Protein AF-A0A951LBZ0-F1 (afdb_monomer)

Foldseek 3Di:
DDDPPPPPFDPLPQVQDAADPQWADPADDPPDPDRGQFRWAKEQEQQQQKIKIGSAHAQFKKWKAWPPVRWIDIDGQHPRRMDMDRHRDAAQIWIWMAGPVRDTRFIDGAWQWAFEAEAPDQWTQKTFTHAFWFFADQDNDADDDPDRRCHCVVPGDGQHNVRIRGGPTPPGGKTADSRGRYIYGYFAWHFPDWVVAAAAEDEFKDFTAIATFDDDPPRGTHDPDWFKKKWKAAPVPRHTPDIDRGQHDPRGHIDGTDDFHKIKMWIWTAGPNRHIYIYIHMYTYD

Solvent-accessible surface area (backbone atoms only — not comparable to full-atom values): 15557 Å² total; per-residue (Å²): 139,84,84,78,81,72,77,87,59,66,82,80,77,79,76,73,62,77,29,58,90,76,13,34,54,69,62,84,57,92,85,51,97,55,86,58,51,0,48,39,29,37,36,39,33,39,59,76,21,23,37,37,35,37,12,28,33,52,67,34,52,35,38,40,36,32,64,89,76,68,47,73,46,76,46,55,21,38,91,75,4,34,38,75,43,85,40,92,53,51,66,70,34,42,40,35,37,22,43,82,86,67,47,76,62,35,54,32,60,31,43,52,65,34,45,30,35,48,68,86,50,65,39,20,71,28,43,29,30,42,51,66,32,44,42,34,70,84,77,84,61,82,76,82,58,98,51,88,63,47,51,59,73,76,80,52,51,55,28,41,84,83,20,52,30,49,67,40,62,55,62,59,47,25,35,39,27,84,87,36,70,11,33,25,37,54,70,80,55,45,77,74,47,52,37,75,41,73,73,34,78,45,65,59,57,47,62,32,30,40,41,44,13,37,97,40,85,92,76,46,41,78,43,84,94,46,47,27,23,40,39,34,20,36,63,85,78,62,48,73,79,46,74,41,79,55,20,55,50,101,78,34,35,84,41,74,55,68,75,70,4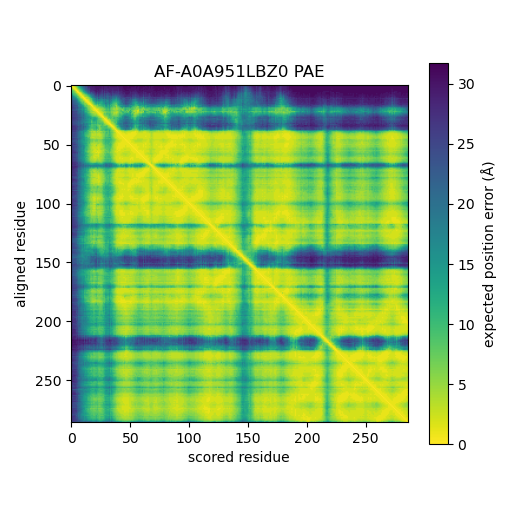3,52,32,34,38,40,38,39,36,44,47,88,66,63,29,35,33,35,43,75,35,35,34,33,36,99

Sequence (286 aa):
ADSSLSPSGALVTLTAELGEPGSVPNAGNSQLLFTPSGFPSCTAYLRTRAVGCSGLVPGGRYTLTRRRAHAVRHARADRRGTIYVQLPVAAGDLVTLTNRLRRALTTLHVAHLRVDIAGDQTRLKGGRCEPGDYYGPPLSAPPVSAAVGAGIAATGTICPSSGNARGLPATDIEQTDEFSGGQTSVAVPSIESTAPIQDETLYGPFIASAQPGLPGMGGSTIATGTPISLTISSAASGQTVFHAANVDTALGVSVPGLAPGSYRAKWVLKDVNGDTRTLHTRFTEA

Mean predicted aligned error: 9.44 Å

Nearest PDB structures (foldseek):
  2yn5-assembly1_B  TM=2.960E-01  e=4.534E-07  Salmonella enterica subsp. enterica serovar Typhimurium str. LT2
  1x5x-assembly1_A  TM=4.993E-01  e=1.267E-02  Homo sapiens
  8pn9-assembly1_G  TM=5.665E-01  e=2.048E-01  Homo sapiens
  8iyk-assembly1_J  TM=4.183E-01  e=1.564E-02  Escherichia phage Lambda
  4uwq-assembly1_K  TM=5.386E-01  e=1.844E-01  Thermus thermophilus HB27

pLDDT: mean 82.0, std 19.06, range [32.0, 98.56]

Secondary structure (DSSP, 8-state):
-----------------PPPTTPPPSS--TT-SSPPPP--EEEEETTTTEEEEES--TT-EEEEEETTTTEEEEEE--TTS-EEEE----TT-EEEEEETT--EEEEEE----EEEEETT-SB-SEEE--TTSEESSPPSS----SSTT--GGGTSEE--TT-B-TTSBSSS-EEEETTTTEEEE--PPEEEEEES-TTEEE-SSEEEEEEEE---GGG----TT--EEEEEEETTT--EEEEES---STT-EEEPPPPSEEEEEEEEEE-TT--EEEEEEEEEE-

Radius of gyration: 23.52 Å; Cα contacts (8 Å,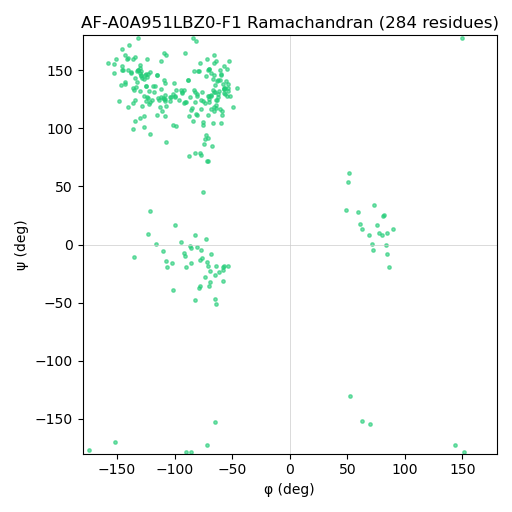 |Δi|>4): 721; chains: 1; bounding box: 74×42×63 Å

Structure (mmCIF, N/CA/C/O backbone):
data_AF-A0A951LBZ0-F1
#
_entry.id   AF-A0A951LBZ0-F1
#
loop_
_atom_site.group_PDB
_atom_site.id
_atom_site.type_symbol
_atom_site.label_atom_id
_atom_site.label_alt_id
_atom_site.label_comp_id
_atom_site.label_asym_id
_atom_site.label_entity_id
_atom_site.label_seq_id
_atom_site.pdbx_PDB_ins_code
_atom_site.Cartn_x
_atom_site.Cartn_y
_atom_site.Cartn_z
_atom_site.occupancy
_atom_site.B_iso_or_equiv
_atom_site.auth_seq_id
_atom_site.auth_comp_id
_atom_site.auth_asym_id
_atom_site.auth_atom_id
_atom_site.pdbx_PDB_model_num
ATOM 1 N N . ALA A 1 1 ? 44.338 26.245 12.378 1.00 37.84 1 ALA A N 1
ATOM 2 C CA . ALA A 1 1 ? 43.638 24.966 12.599 1.00 37.84 1 ALA A CA 1
ATOM 3 C C . ALA A 1 1 ? 42.452 24.978 11.656 1.00 37.84 1 ALA A C 1
ATOM 5 O O . ALA A 1 1 ? 41.394 25.463 12.028 1.00 37.84 1 ALA A O 1
ATOM 6 N N . ASP A 1 2 ? 42.702 24.597 10.404 1.00 34.28 2 ASP A N 1
ATOM 7 C CA . ASP A 1 2 ? 41.736 24.745 9.319 1.00 34.28 2 ASP A CA 1
ATOM 8 C C . ASP A 1 2 ? 40.964 23.450 9.104 1.00 34.28 2 ASP A C 1
ATOM 10 O O . ASP A 1 2 ? 41.519 22.369 8.912 1.00 34.28 2 ASP A O 1
ATOM 14 N N . SER A 1 3 ? 39.653 23.611 9.178 1.00 38.84 3 SER A N 1
ATOM 15 C CA . SER A 1 3 ? 38.603 22.639 8.943 1.00 38.84 3 SER A CA 1
ATOM 16 C C . SER A 1 3 ? 38.549 22.215 7.474 1.00 38.84 3 SER A C 1
ATOM 18 O O . SER A 1 3 ? 38.009 22.933 6.634 1.00 38.84 3 SER A O 1
ATOM 20 N N . SER A 1 4 ? 39.042 21.014 7.171 1.00 37.50 4 SER A N 1
ATOM 21 C CA . SER A 1 4 ? 38.784 20.313 5.911 1.00 37.50 4 SER A CA 1
ATOM 22 C C . SER A 1 4 ? 37.498 19.481 6.011 1.00 37.50 4 SER A C 1
ATOM 24 O O . SER A 1 4 ? 37.515 18.257 6.132 1.00 37.50 4 SER A O 1
ATOM 26 N N . LEU A 1 5 ? 36.342 20.145 5.934 1.00 35.09 5 LEU A N 1
ATOM 27 C CA . LEU A 1 5 ? 35.101 19.464 5.558 1.00 35.09 5 LEU A CA 1
ATOM 28 C C . LEU A 1 5 ? 35.201 19.123 4.069 1.00 35.09 5 LEU A C 1
ATOM 30 O O . LEU A 1 5 ? 34.876 19.933 3.207 1.00 35.09 5 LEU A O 1
ATOM 34 N N . SER A 1 6 ? 35.708 17.927 3.776 1.00 36.91 6 SER A N 1
ATOM 35 C CA . SER A 1 6 ? 35.632 17.337 2.441 1.00 36.91 6 SER A CA 1
ATOM 36 C C . SER A 1 6 ? 34.154 17.073 2.137 1.00 36.91 6 SER A C 1
ATOM 38 O O . SER A 1 6 ? 33.547 16.260 2.842 1.00 36.91 6 SER A O 1
ATOM 40 N N . PRO A 1 7 ? 33.527 17.736 1.149 1.00 37.91 7 PRO A N 1
ATOM 41 C CA . PRO A 1 7 ? 32.174 17.374 0.769 1.00 37.91 7 PRO A CA 1
ATOM 42 C C . PRO A 1 7 ? 32.215 15.945 0.226 1.00 37.91 7 PRO A C 1
ATOM 44 O O . PRO A 1 7 ? 32.915 15.653 -0.743 1.00 37.91 7 PRO A O 1
ATOM 47 N N . SER A 1 8 ? 31.475 15.042 0.869 1.00 35.94 8 SER A N 1
ATOM 48 C CA . SER A 1 8 ? 31.206 13.701 0.347 1.00 35.94 8 SER A CA 1
ATOM 49 C C . SER A 1 8 ? 30.239 13.830 -0.833 1.00 35.94 8 SER A C 1
ATOM 51 O O . SER A 1 8 ? 29.050 13.560 -0.713 1.00 35.94 8 SER A O 1
ATOM 53 N N . GLY A 1 9 ? 30.730 14.353 -1.955 1.00 32.84 9 GLY A N 1
ATOM 54 C CA . GLY A 1 9 ? 29.996 14.414 -3.210 1.00 32.84 9 GLY A CA 1
ATOM 55 C C . GLY A 1 9 ? 30.153 13.089 -3.939 1.00 32.84 9 GLY A C 1
ATOM 56 O O . GLY A 1 9 ? 31.224 12.803 -4.470 1.00 32.84 9 GLY A O 1
ATOM 57 N N . ALA A 1 10 ? 29.103 12.271 -3.966 1.00 34.19 10 ALA A N 1
ATOM 58 C CA . ALA A 1 10 ? 29.058 11.137 -4.875 1.00 34.19 10 ALA A CA 1
ATOM 59 C C . ALA A 1 10 ? 28.803 11.663 -6.295 1.00 34.19 10 ALA A C 1
ATOM 61 O O . ALA A 1 10 ? 27.803 12.331 -6.562 1.00 34.19 10 ALA A O 1
ATOM 62 N N . LEU A 1 11 ? 29.720 11.363 -7.214 1.00 32.00 11 LEU A N 1
ATOM 63 C CA . LEU A 1 11 ? 29.439 11.385 -8.646 1.00 32.00 11 LEU A CA 1
ATOM 64 C C . LEU A 1 11 ? 28.312 10.374 -8.891 1.00 32.00 11 LEU A C 1
ATOM 66 O O . LEU A 1 11 ? 28.547 9.166 -8.854 1.00 32.00 11 LEU A O 1
ATOM 70 N N . VAL A 1 12 ? 27.087 10.854 -9.113 1.00 34.56 12 VAL A N 1
ATOM 71 C CA . VAL A 1 12 ? 25.986 9.987 -9.540 1.00 34.56 12 VAL A CA 1
ATOM 72 C C . VAL A 1 12 ? 26.261 9.620 -10.990 1.00 34.56 12 VAL A C 1
ATOM 74 O O . VAL A 1 12 ? 25.954 10.366 -11.920 1.00 34.56 12 VAL A O 1
ATOM 77 N N . THR A 1 13 ? 26.900 8.472 -11.187 1.00 32.09 13 THR A N 1
ATOM 78 C CA . THR A 1 13 ? 26.969 7.861 -12.510 1.00 32.09 13 THR A CA 1
ATOM 79 C C . THR A 1 13 ? 25.586 7.289 -12.789 1.00 32.09 13 THR A C 1
ATOM 81 O O . THR A 1 13 ? 25.284 6.158 -12.417 1.00 32.09 13 THR A O 1
ATOM 84 N N . LEU A 1 14 ? 24.721 8.090 -13.414 1.00 36.69 14 LEU A N 1
ATOM 85 C CA . LEU A 1 14 ? 23.501 7.593 -14.046 1.00 36.69 14 LEU A CA 1
ATOM 86 C C . LEU A 1 14 ? 23.935 6.739 -15.237 1.00 36.69 14 LEU A C 1
ATOM 88 O O . LEU A 1 14 ? 24.059 7.216 -16.365 1.00 36.69 14 LEU A O 1
ATOM 92 N N . THR A 1 15 ? 24.237 5.471 -14.971 1.00 38.28 15 THR A N 1
ATOM 93 C CA . THR A 1 15 ? 24.556 4.503 -16.018 1.00 38.28 15 THR A CA 1
ATOM 94 C C . THR A 1 15 ? 23.232 4.080 -16.637 1.00 38.28 15 THR A C 1
ATOM 96 O O . THR A 1 15 ? 22.657 3.056 -16.286 1.00 38.28 15 THR A O 1
ATOM 99 N N . ALA A 1 16 ? 22.685 4.927 -17.506 1.00 44.22 16 ALA A N 1
ATOM 100 C CA . ALA A 1 16 ? 21.469 4.594 -18.219 1.00 44.22 16 ALA A CA 1
ATOM 101 C C . ALA A 1 16 ? 21.821 3.585 -19.318 1.00 44.22 16 ALA A C 1
ATOM 103 O O . ALA A 1 16 ? 22.378 3.951 -20.355 1.00 44.22 16 ALA A O 1
ATOM 104 N N . GLU A 1 17 ? 21.523 2.302 -19.100 1.00 49.16 17 GLU A N 1
ATOM 105 C CA . GLU A 1 17 ? 21.526 1.342 -20.197 1.00 49.16 17 GLU A CA 1
ATOM 106 C C . GLU A 1 17 ? 20.526 1.810 -21.259 1.00 49.16 17 GLU A C 1
ATOM 108 O O . GLU A 1 17 ? 19.320 1.881 -21.015 1.00 49.16 17 GLU A O 1
ATOM 113 N N . LEU A 1 18 ? 21.033 2.156 -22.445 1.00 56.34 18 LEU A N 1
ATOM 114 C CA . LEU A 1 18 ? 20.180 2.528 -23.565 1.00 56.34 18 LEU A CA 1
ATOM 115 C C . LEU A 1 18 ? 19.180 1.401 -23.848 1.00 56.34 18 LEU A C 1
ATOM 117 O O . LEU A 1 18 ? 19.496 0.203 -23.768 1.00 56.34 18 LEU A O 1
ATOM 121 N N . GLY A 1 19 ? 17.962 1.829 -24.171 1.00 60.22 19 GLY A N 1
ATOM 122 C CA . GLY A 1 19 ? 16.862 0.961 -24.544 1.00 60.22 19 GLY A CA 1
ATOM 123 C C . GLY A 1 19 ? 17.212 0.005 -25.667 1.00 60.22 19 GLY A C 1
ATOM 124 O O . GLY A 1 19 ? 18.106 0.245 -26.478 1.00 60.22 19 GLY A O 1
ATOM 125 N N . GLU A 1 20 ? 16.463 -1.089 -25.745 1.00 76.69 20 GLU A N 1
ATOM 126 C CA . GLU A 1 20 ? 16.514 -1.936 -26.931 1.00 76.69 20 GLU A CA 1
ATOM 127 C C . GLU A 1 20 ? 16.104 -1.133 -28.183 1.00 76.69 20 GLU A C 1
ATOM 129 O O . GLU A 1 20 ? 15.221 -0.275 -28.099 1.00 76.69 20 GLU A O 1
ATOM 134 N N . PRO A 1 21 ? 16.682 -1.413 -29.365 1.00 74.19 21 PRO A N 1
ATOM 135 C CA . PRO A 1 21 ? 16.221 -0.801 -30.607 1.00 74.19 21 PRO A CA 1
ATOM 136 C C . PRO A 1 21 ? 14.706 -0.978 -30.796 1.00 74.19 21 PRO A C 1
ATOM 138 O O . PRO A 1 21 ? 14.189 -2.093 -30.719 1.00 74.19 21 PRO A O 1
ATOM 141 N N . GLY A 1 22 ? 13.998 0.126 -31.051 1.00 68.00 22 GLY A N 1
ATOM 142 C CA . GLY A 1 22 ? 12.538 0.136 -31.203 1.00 68.00 22 GLY A CA 1
ATOM 143 C C . GLY A 1 22 ? 11.748 0.229 -29.892 1.00 68.00 22 GLY A C 1
ATOM 144 O O . GLY A 1 22 ? 10.529 0.048 -29.916 1.00 68.00 22 GLY A O 1
ATOM 145 N N . SER A 1 23 ? 12.401 0.497 -28.756 1.00 72.81 23 SER A N 1
ATOM 146 C CA . SER A 1 23 ? 11.706 0.758 -27.495 1.00 72.81 23 SER A CA 1
ATOM 147 C C . SER A 1 23 ? 11.022 2.126 -27.474 1.00 72.81 23 SER A C 1
ATOM 149 O O . SER A 1 23 ? 11.522 3.108 -28.025 1.00 72.81 23 SER A O 1
ATOM 151 N N . VAL A 1 24 ? 9.867 2.194 -26.809 1.00 76.25 24 VAL A N 1
ATOM 152 C CA . VAL A 1 24 ? 9.083 3.433 -26.681 1.00 76.25 24 VAL A CA 1
ATOM 153 C C . VAL A 1 24 ? 9.672 4.323 -25.575 1.00 76.25 24 VAL A C 1
ATOM 155 O O . VAL A 1 24 ? 9.868 3.821 -24.473 1.00 76.25 24 VAL A O 1
ATOM 158 N N . PRO A 1 25 ? 9.945 5.621 -25.813 1.00 67.00 25 PRO A N 1
ATOM 159 C CA . PRO A 1 25 ? 10.456 6.531 -24.788 1.00 67.00 25 PRO A CA 1
ATOM 160 C C . PRO A 1 25 ? 9.558 6.615 -23.545 1.00 67.00 25 PRO A C 1
ATOM 162 O O . PRO A 1 25 ? 8.348 6.794 -23.658 1.00 67.00 25 PRO A O 1
ATOM 165 N N . ASN A 1 26 ? 10.179 6.553 -22.364 1.00 61.53 26 ASN A N 1
ATOM 166 C CA . ASN A 1 26 ? 9.512 6.718 -21.064 1.00 61.53 26 ASN A CA 1
ATOM 167 C C . ASN A 1 26 ? 9.463 8.168 -20.572 1.00 61.53 26 ASN A C 1
ATOM 169 O O . ASN A 1 26 ? 8.649 8.500 -19.717 1.00 61.53 26 ASN A O 1
ATOM 173 N N . ALA A 1 27 ? 10.321 9.025 -21.121 1.00 58.31 27 ALA A N 1
ATOM 174 C CA . ALA A 1 27 ? 10.343 10.455 -20.868 1.00 58.31 27 ALA A CA 1
ATOM 175 C C . ALA A 1 27 ? 10.693 11.177 -22.172 1.00 58.31 27 ALA A C 1
ATOM 177 O O . ALA A 1 27 ? 11.567 10.737 -22.925 1.00 58.31 27 ALA A O 1
ATOM 178 N N . GLY A 1 28 ? 10.001 12.281 -22.449 1.00 51.56 28 GLY A N 1
ATOM 179 C CA . GLY A 1 28 ? 10.406 13.198 -23.505 1.00 51.56 28 GLY A CA 1
ATOM 180 C C . GLY A 1 28 ? 11.587 14.029 -23.018 1.00 51.56 28 GLY A C 1
ATOM 181 O O . GLY A 1 28 ? 11.532 14.595 -21.932 1.00 51.56 28 GLY A O 1
ATOM 182 N N . ASN A 1 29 ? 12.650 14.124 -23.812 1.00 51.50 29 ASN A N 1
ATOM 183 C CA . ASN A 1 29 ? 13.708 15.095 -23.570 1.00 51.50 29 ASN A CA 1
ATOM 184 C C . ASN A 1 29 ? 13.922 15.911 -24.845 1.00 51.50 29 ASN A C 1
ATOM 186 O O . ASN A 1 29 ? 14.559 15.448 -25.788 1.00 51.50 29 ASN A O 1
ATOM 190 N N . SER A 1 30 ? 13.373 17.126 -24.865 1.00 52.66 30 SER A N 1
ATOM 191 C CA . SER A 1 30 ? 13.491 18.057 -25.993 1.00 52.66 30 SER A CA 1
ATOM 192 C C . SER A 1 30 ? 14.909 18.604 -26.186 1.00 52.66 30 SER A C 1
ATOM 194 O O . SER A 1 30 ? 15.158 19.291 -27.171 1.00 52.66 30 SER A O 1
ATOM 196 N N . GLN A 1 31 ? 15.828 18.332 -25.254 1.00 51.78 31 GLN A N 1
ATOM 197 C CA . GLN A 1 31 ? 17.235 18.723 -25.344 1.00 51.78 31 GLN A CA 1
ATOM 198 C C . GLN A 1 31 ? 18.108 17.650 -26.011 1.00 51.78 31 GLN A C 1
ATOM 200 O O . GLN A 1 31 ? 19.265 17.922 -26.326 1.00 51.78 31 GLN A O 1
ATOM 205 N N . LEU A 1 32 ? 17.585 16.440 -26.246 1.00 53.28 32 LEU A N 1
ATOM 206 C CA . LEU A 1 32 ? 18.302 15.405 -26.990 1.00 53.28 32 LEU A CA 1
ATOM 207 C C . LEU A 1 32 ? 18.048 15.570 -28.493 1.00 53.28 32 LEU A C 1
ATOM 209 O O . LEU A 1 32 ? 16.908 15.592 -28.948 1.00 53.28 32 LEU A O 1
ATOM 213 N N . LEU A 1 33 ? 19.129 15.634 -29.276 1.00 47.50 33 LEU A N 1
ATOM 214 C CA . LEU A 1 33 ? 19.103 15.738 -30.746 1.00 47.50 33 LEU A CA 1
ATOM 215 C C . LEU A 1 33 ? 18.682 14.431 -31.452 1.00 47.50 33 LEU A C 1
ATOM 217 O O . LEU A 1 33 ? 18.718 14.347 -32.677 1.00 47.50 33 LEU A O 1
ATOM 221 N N . PHE A 1 34 ? 18.308 13.401 -30.695 1.00 49.44 34 PHE A N 1
ATOM 222 C CA . PHE A 1 34 ? 17.872 12.100 -31.192 1.00 49.44 34 PHE A CA 1
ATOM 223 C C . PHE A 1 34 ? 16.573 11.685 -30.504 1.00 49.44 34 PHE A C 1
ATOM 225 O O . PHE A 1 34 ? 16.331 12.038 -29.350 1.00 49.44 34 PHE A O 1
ATOM 232 N N . THR A 1 35 ? 15.740 10.908 -31.201 1.00 51.53 35 THR A N 1
ATOM 233 C CA . THR A 1 35 ? 14.545 10.302 -30.605 1.00 51.53 35 THR A CA 1
ATOM 234 C C . THR A 1 35 ? 14.990 9.393 -29.454 1.00 51.53 35 THR A C 1
ATOM 236 O O . THR A 1 35 ? 15.719 8.432 -29.715 1.00 51.53 35 THR A O 1
ATOM 239 N N . PRO A 1 36 ? 14.614 9.670 -28.192 1.00 56.47 36 PRO A N 1
ATOM 240 C CA . PRO A 1 36 ? 15.082 8.861 -27.076 1.00 56.47 36 PRO A CA 1
ATOM 241 C C . PRO A 1 36 ? 14.557 7.431 -27.239 1.00 56.47 36 PRO A C 1
ATOM 243 O O . PRO A 1 36 ? 13.351 7.222 -27.356 1.00 56.47 36 PRO A O 1
ATOM 246 N N . SER A 1 37 ? 15.445 6.436 -27.252 1.00 56.62 37 SER A N 1
ATOM 247 C CA . SER A 1 37 ? 15.034 5.045 -27.038 1.00 56.62 37 SER A CA 1
ATOM 248 C C . SER A 1 37 ? 14.459 4.922 -25.624 1.00 56.62 37 SER A C 1
ATOM 250 O O . SER A 1 37 ? 15.009 5.511 -24.693 1.00 56.62 37 SER A O 1
ATOM 252 N N . GLY A 1 38 ? 13.391 4.149 -25.438 1.00 61.50 38 GLY A N 1
ATOM 253 C CA . GLY A 1 38 ? 12.851 3.814 -24.117 1.00 61.50 38 GLY A CA 1
ATOM 254 C C . GLY A 1 38 ? 13.905 3.314 -23.142 1.00 61.50 38 GLY A C 1
ATOM 255 O O . GLY A 1 38 ? 14.516 2.285 -23.399 1.00 61.50 38 GLY A O 1
ATOM 256 N N . PHE A 1 39 ? 14.100 4.026 -22.031 1.00 75.38 39 PHE A N 1
ATOM 257 C CA . PHE A 1 39 ? 14.896 3.554 -20.901 1.00 75.38 39 PHE A CA 1
ATOM 258 C C . PHE A 1 39 ? 14.034 2.604 -20.058 1.00 75.38 39 PHE A C 1
ATOM 260 O O . PHE A 1 39 ? 13.044 3.071 -19.485 1.00 75.38 39 PHE A O 1
ATOM 267 N N . PRO A 1 40 ? 14.336 1.294 -20.012 1.00 82.75 40 PRO A N 1
ATOM 268 C CA . PRO A 1 40 ? 13.497 0.326 -19.323 1.00 82.75 40 PRO A CA 1
ATOM 269 C C . PRO A 1 40 ? 13.462 0.630 -17.823 1.00 82.75 40 PRO A C 1
ATOM 271 O O . PRO A 1 40 ? 14.478 0.553 -17.139 1.00 82.75 40 PRO A O 1
ATOM 274 N N . SER A 1 41 ? 12.277 0.946 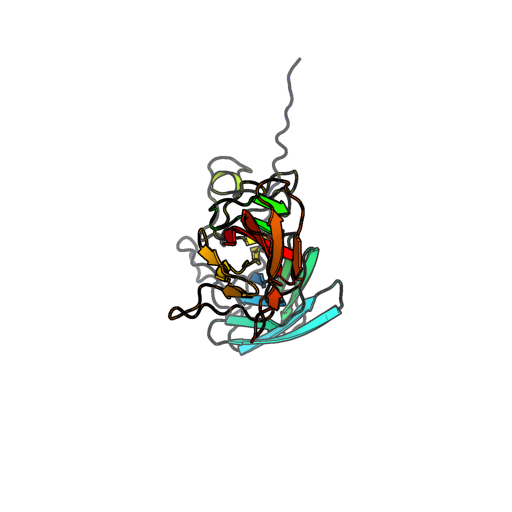-17.312 1.00 86.38 41 SER A N 1
ATOM 275 C CA . SER A 1 41 ? 12.041 1.235 -15.895 1.00 86.38 41 SER A CA 1
ATOM 276 C C . SER A 1 41 ? 10.868 0.401 -15.396 1.00 86.38 41 SER A C 1
ATOM 278 O O . SER A 1 41 ? 9.974 0.044 -16.172 1.00 86.38 41 SER A O 1
ATOM 280 N N . CYS A 1 42 ? 10.897 0.047 -14.114 1.00 91.38 42 CYS A N 1
ATOM 281 C CA . CYS A 1 42 ? 9.875 -0.766 -13.474 1.00 91.38 42 CYS A CA 1
ATOM 282 C C . CYS A 1 42 ? 9.356 -0.098 -12.199 1.00 91.38 42 CYS A C 1
ATOM 284 O O . CYS A 1 42 ? 10.130 0.453 -11.421 1.00 91.38 42 CYS A O 1
ATOM 286 N N . THR A 1 43 ? 8.056 -0.242 -11.956 1.00 93.06 43 THR A N 1
ATOM 287 C CA . THR A 1 43 ? 7.369 0.153 -10.729 1.00 93.06 43 THR A CA 1
ATOM 288 C C . THR A 1 43 ? 6.863 -1.088 -10.000 1.00 93.06 43 THR A C 1
ATOM 290 O O . THR A 1 43 ? 6.119 -1.891 -10.573 1.00 93.06 43 THR A O 1
ATOM 293 N N . ALA A 1 44 ? 7.242 -1.253 -8.735 1.00 95.12 44 ALA A N 1
ATOM 294 C CA . ALA A 1 44 ? 6.684 -2.259 -7.838 1.00 95.12 44 ALA A CA 1
ATOM 295 C C . ALA A 1 44 ? 5.486 -1.683 -7.075 1.00 95.12 44 ALA A C 1
ATOM 297 O O . ALA A 1 44 ? 5.622 -0.699 -6.353 1.00 95.12 44 ALA A O 1
ATOM 298 N N . TYR A 1 45 ? 4.325 -2.325 -7.200 1.00 93.38 45 TYR A N 1
ATOM 299 C CA . TYR A 1 45 ? 3.095 -1.951 -6.503 1.00 93.38 45 TYR A CA 1
ATOM 300 C C . TYR A 1 45 ? 2.876 -2.886 -5.312 1.00 93.38 45 TYR A C 1
ATOM 302 O O . TYR A 1 45 ? 2.443 -4.032 -5.489 1.00 93.38 45 TYR A O 1
ATOM 310 N N . LEU A 1 46 ? 3.169 -2.420 -4.093 1.00 92.88 46 LEU A N 1
ATOM 311 C CA . LEU A 1 46 ? 3.189 -3.307 -2.919 1.00 92.88 46 LEU A CA 1
ATOM 312 C C . LEU A 1 46 ? 1.792 -3.783 -2.506 1.00 92.88 46 LEU A C 1
ATOM 314 O O . LEU A 1 46 ? 1.631 -4.953 -2.153 1.00 92.88 46 LEU A O 1
ATOM 318 N N . ARG A 1 47 ? 0.758 -2.934 -2.633 1.00 89.06 47 ARG A N 1
ATOM 319 C CA . ARG A 1 47 ? -0.625 -3.336 -2.312 1.00 89.06 47 ARG A CA 1
ATOM 320 C C . ARG A 1 47 ? -1.119 -4.444 -3.238 1.00 89.06 47 ARG A C 1
ATOM 322 O O . ARG A 1 47 ? -1.656 -5.450 -2.785 1.00 89.06 47 ARG A O 1
ATOM 329 N N . THR A 1 48 ? -0.990 -4.249 -4.549 1.00 88.31 48 THR A N 1
ATOM 330 C CA . THR A 1 48 ? -1.544 -5.183 -5.542 1.00 88.31 48 THR A CA 1
ATOM 331 C C . THR A 1 48 ? -0.607 -6.333 -5.872 1.00 88.31 48 THR A C 1
ATOM 333 O O . THR A 1 48 ? -0.991 -7.181 -6.674 1.00 88.31 48 THR A O 1
ATOM 336 N N . ARG A 1 49 ? 0.593 -6.376 -5.270 1.00 91.38 49 ARG A N 1
ATOM 337 C CA . ARG A 1 49 ? 1.603 -7.418 -5.500 1.00 91.38 49 ARG A CA 1
ATOM 338 C C . ARG A 1 49 ? 1.865 -7.609 -6.993 1.00 91.38 49 ARG A C 1
ATOM 340 O O . ARG A 1 49 ? 1.751 -8.704 -7.549 1.00 91.38 49 ARG A O 1
ATOM 347 N N . ALA A 1 50 ? 2.184 -6.496 -7.642 1.00 93.25 50 ALA A N 1
ATOM 348 C CA . ALA A 1 50 ? 2.378 -6.427 -9.077 1.00 93.25 50 ALA A CA 1
ATOM 349 C C . ALA A 1 50 ? 3.612 -5.606 -9.440 1.00 93.25 50 ALA A C 1
ATOM 351 O O . ALA A 1 50 ? 4.077 -4.773 -8.663 1.00 93.25 50 ALA A O 1
ATOM 352 N N . VAL A 1 51 ? 4.108 -5.827 -10.653 1.00 95.44 51 VAL A N 1
ATOM 353 C CA . VAL A 1 51 ? 5.161 -5.014 -11.260 1.00 95.44 51 VAL A CA 1
ATOM 354 C C . VAL A 1 51 ? 4.690 -4.536 -12.622 1.00 95.44 51 VAL A C 1
ATOM 356 O O . VAL A 1 51 ? 4.265 -5.341 -13.456 1.00 95.44 51 VAL A O 1
ATOM 359 N N . GLY A 1 52 ? 4.773 -3.226 -12.830 1.00 94.69 52 GLY A N 1
ATOM 360 C CA . GLY A 1 52 ? 4.659 -2.602 -14.140 1.00 94.69 52 GLY A CA 1
ATOM 361 C C . GLY A 1 52 ? 6.046 -2.264 -14.663 1.00 94.69 52 GLY A C 1
ATOM 362 O O . GLY A 1 52 ? 6.872 -1.807 -13.887 1.00 94.69 52 GLY A O 1
ATOM 363 N N . CYS A 1 53 ? 6.320 -2.469 -15.946 1.00 92.50 53 CYS A N 1
ATOM 364 C CA . CYS A 1 53 ? 7.517 -1.911 -16.573 1.00 92.50 53 CYS A CA 1
ATOM 365 C C . CYS A 1 53 ? 7.159 -1.242 -17.893 1.00 92.50 53 CYS A C 1
ATOM 367 O O . CYS A 1 53 ? 6.236 -1.668 -18.588 1.00 92.50 53 CYS A O 1
ATOM 369 N N . SER A 1 54 ? 7.911 -0.213 -18.238 1.00 89.94 54 SER A N 1
ATOM 370 C CA . SER A 1 54 ? 7.756 0.588 -19.448 1.00 89.94 54 SER A CA 1
ATOM 371 C C . SER A 1 54 ? 9.115 0.751 -20.128 1.00 89.94 54 SER A C 1
ATOM 373 O O . SER A 1 54 ? 10.132 0.278 -19.617 1.00 89.94 54 SER A O 1
ATOM 375 N N . GLY A 1 55 ? 9.160 1.410 -21.282 1.00 85.25 55 GLY A N 1
ATOM 376 C CA . GLY A 1 55 ? 10.416 1.626 -22.001 1.00 85.25 55 GLY A CA 1
ATOM 377 C C . GLY A 1 55 ? 10.815 0.418 -22.835 1.00 85.25 55 GLY A C 1
ATOM 378 O O . GLY A 1 55 ? 12.000 0.188 -23.063 1.00 85.25 55 GLY A O 1
ATOM 379 N N . LEU A 1 56 ? 9.833 -0.395 -23.234 1.00 89.81 56 LEU A N 1
ATOM 380 C CA . LEU A 1 56 ? 10.038 -1.687 -23.880 1.00 89.81 56 LEU A CA 1
ATOM 381 C C . LEU A 1 56 ? 9.690 -1.635 -25.368 1.00 89.81 56 LEU A C 1
ATOM 383 O O . LEU A 1 56 ? 8.994 -0.733 -25.838 1.00 89.81 56 LEU A O 1
ATOM 387 N N . VAL A 1 57 ? 10.163 -2.630 -26.117 1.00 90.75 57 VAL A N 1
ATOM 388 C CA . VAL A 1 57 ? 9.813 -2.816 -27.529 1.00 90.75 57 VAL A CA 1
ATOM 389 C C . VAL A 1 57 ? 8.392 -3.380 -27.613 1.00 90.75 57 VAL A C 1
ATOM 391 O O . VAL A 1 57 ? 8.145 -4.452 -27.048 1.00 90.75 57 VAL A O 1
ATOM 394 N N . PRO A 1 58 ? 7.451 -2.726 -28.319 1.00 92.31 58 PRO A N 1
ATOM 395 C CA . PRO A 1 58 ? 6.091 -3.233 -28.477 1.00 92.31 58 PRO A CA 1
ATOM 396 C C . PRO A 1 58 ? 6.053 -4.669 -29.016 1.00 92.31 58 PRO A C 1
ATOM 398 O O . PRO A 1 58 ? 6.747 -5.013 -29.971 1.00 92.31 58 PRO A O 1
ATOM 401 N N . GLY A 1 59 ? 5.257 -5.540 -28.391 1.00 92.19 59 GLY A N 1
ATOM 402 C CA . GLY A 1 59 ? 5.187 -6.968 -28.730 1.00 92.19 59 GLY A CA 1
ATOM 403 C C . GLY A 1 59 ? 6.407 -7.804 -28.307 1.00 92.19 59 GLY A C 1
ATOM 404 O O . GLY A 1 59 ? 6.380 -9.034 -28.446 1.00 92.19 59 GLY A O 1
ATOM 405 N N . GLY A 1 60 ? 7.452 -7.172 -27.761 1.00 92.38 60 GLY A N 1
ATOM 406 C CA . GLY A 1 60 ? 8.641 -7.825 -27.220 1.00 92.38 60 GLY A CA 1
ATOM 407 C C . GLY A 1 60 ? 8.305 -8.773 -26.069 1.00 92.38 60 GLY A C 1
ATOM 408 O O . GLY A 1 60 ? 7.319 -8.586 -25.356 1.00 92.38 60 GLY A O 1
ATOM 409 N N . ARG A 1 61 ? 9.111 -9.829 -25.898 1.00 96.00 61 ARG A N 1
ATOM 410 C CA . ARG A 1 61 ? 8.948 -10.820 -24.821 1.00 96.00 61 ARG A CA 1
ATOM 411 C C . ARG A 1 61 ? 9.940 -10.546 -23.703 1.00 96.00 61 ARG A C 1
ATOM 413 O O . ARG A 1 61 ? 11.144 -10.499 -23.955 1.00 96.00 61 ARG A O 1
ATOM 420 N N . TYR A 1 62 ? 9.423 -10.486 -22.485 1.00 96.00 62 TYR A N 1
ATOM 421 C CA . TYR A 1 62 ? 10.176 -10.121 -21.297 1.00 96.00 62 TYR A CA 1
ATOM 422 C C . TYR A 1 62 ? 9.974 -11.128 -20.176 1.00 96.00 62 TYR A C 1
ATOM 424 O O . TYR A 1 62 ? 8.928 -11.776 -20.079 1.00 96.00 62 TYR A O 1
ATOM 432 N N . THR A 1 63 ? 10.989 -11.247 -19.327 1.00 96.25 63 THR A N 1
ATOM 433 C CA . THR A 1 63 ? 10.951 -12.063 -18.116 1.00 96.25 63 THR A CA 1
ATOM 434 C C . THR A 1 63 ? 11.298 -11.200 -16.913 1.00 96.25 63 THR A C 1
ATOM 436 O O . THR A 1 63 ? 12.366 -10.591 -16.868 1.00 96.25 63 THR A O 1
ATOM 439 N N . LEU A 1 64 ? 10.392 -11.172 -15.940 1.00 95.69 64 LEU A N 1
ATOM 440 C CA . LEU A 1 64 ? 10.571 -10.542 -14.640 1.00 95.69 64 LEU A CA 1
ATOM 441 C C . LEU A 1 64 ? 10.924 -11.609 -13.613 1.00 95.69 64 LEU A C 1
ATOM 443 O O . LEU A 1 64 ? 10.205 -12.601 -13.473 1.00 95.69 64 LEU A O 1
ATOM 447 N N . THR A 1 65 ? 12.026 -11.395 -12.902 1.00 94.94 65 THR A N 1
ATOM 448 C CA . THR A 1 65 ? 12.514 -12.310 -11.869 1.00 94.94 65 THR A CA 1
ATOM 449 C C . THR A 1 65 ? 12.627 -11.582 -10.541 1.00 94.94 65 THR A C 1
ATOM 451 O O . THR A 1 65 ? 13.391 -10.628 -10.417 1.00 94.94 65 THR A O 1
ATOM 454 N N . ARG A 1 66 ? 11.909 -12.073 -9.532 1.00 93.62 66 ARG A N 1
ATOM 455 C CA . ARG A 1 66 ? 12.070 -11.683 -8.130 1.00 93.62 66 ARG A CA 1
ATOM 456 C C . ARG A 1 66 ? 13.138 -12.572 -7.492 1.00 93.62 66 ARG A C 1
ATOM 458 O O . ARG A 1 66 ? 12.890 -13.761 -7.292 1.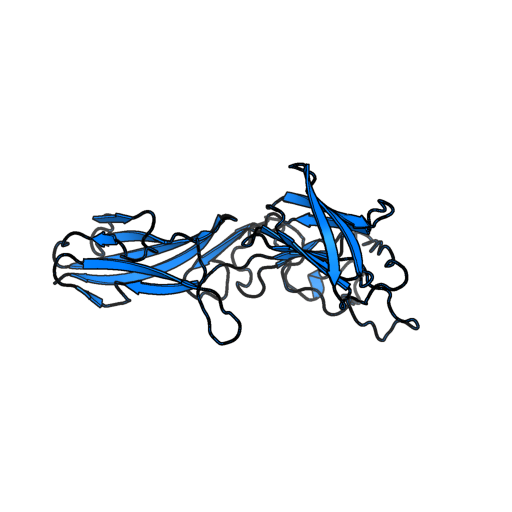00 93.62 66 ARG A O 1
ATOM 465 N N . ARG A 1 67 ? 14.311 -12.022 -7.153 1.00 81.25 67 ARG A N 1
ATOM 466 C CA . ARG A 1 67 ? 15.471 -12.829 -6.709 1.00 81.25 67 ARG A CA 1
ATOM 467 C C . ARG A 1 67 ? 15.244 -13.575 -5.391 1.00 81.25 67 ARG A C 1
ATOM 469 O O . ARG A 1 67 ? 15.518 -14.765 -5.329 1.00 81.25 67 ARG A O 1
ATOM 476 N N . ARG A 1 68 ? 14.709 -12.911 -4.360 1.00 74.94 68 ARG A N 1
ATOM 477 C CA . ARG A 1 68 ? 14.627 -13.458 -2.988 1.00 74.94 68 ARG A CA 1
ATOM 478 C C . ARG A 1 68 ? 13.717 -14.687 -2.842 1.00 74.94 68 ARG A C 1
ATOM 480 O O . ARG A 1 68 ? 13.929 -15.494 -1.948 1.00 74.94 68 ARG A O 1
ATOM 487 N N . ALA A 1 69 ? 12.718 -14.829 -3.713 1.00 72.12 69 ALA A N 1
ATOM 488 C CA . ALA A 1 69 ? 11.756 -15.938 -3.692 1.00 72.12 69 ALA A CA 1
ATOM 489 C C . ALA A 1 69 ? 11.710 -16.730 -5.012 1.00 72.12 69 ALA A C 1
ATOM 491 O O . ALA A 1 69 ? 10.800 -17.530 -5.210 1.00 72.12 69 ALA A O 1
ATOM 492 N N . HIS A 1 70 ? 12.644 -16.466 -5.935 1.00 81.56 70 HIS A N 1
ATOM 493 C CA . HIS A 1 70 ? 12.715 -17.071 -7.272 1.00 81.56 70 HIS A CA 1
ATOM 494 C C . HIS A 1 70 ? 11.393 -17.056 -8.064 1.00 81.56 70 HIS A C 1
ATOM 496 O O . HIS A 1 70 ? 11.140 -17.929 -8.894 1.00 81.56 70 HIS A O 1
ATOM 502 N N . ALA A 1 71 ? 10.534 -16.058 -7.838 1.00 90.56 71 ALA A N 1
ATOM 503 C CA . ALA A 1 71 ? 9.301 -15.931 -8.602 1.00 90.56 71 ALA A CA 1
ATOM 504 C C . ALA A 1 71 ? 9.619 -15.367 -9.991 1.00 90.56 71 ALA A C 1
ATOM 506 O O . ALA A 1 71 ? 10.211 -14.294 -10.114 1.00 90.56 71 ALA A O 1
ATOM 507 N N . VAL A 1 72 ? 9.204 -16.090 -11.030 1.00 93.25 72 VAL A N 1
ATOM 508 C CA . VAL A 1 72 ? 9.421 -15.715 -12.430 1.00 93.25 72 VAL A CA 1
ATOM 509 C C . VAL A 1 72 ? 8.080 -15.485 -13.115 1.00 93.25 72 VAL A C 1
ATOM 511 O O . VAL A 1 72 ? 7.122 -16.245 -12.927 1.00 93.25 72 VAL A O 1
ATOM 514 N N . ARG A 1 73 ? 7.996 -14.418 -13.909 1.00 95.75 73 ARG A N 1
ATOM 515 C CA . ARG A 1 73 ? 6.844 -14.105 -14.757 1.00 95.75 73 ARG A CA 1
ATOM 516 C C . ARG A 1 73 ? 7.305 -13.737 -16.152 1.00 95.75 73 ARG A C 1
ATOM 518 O O . ARG A 1 73 ? 8.284 -13.019 -16.320 1.00 95.75 73 ARG A O 1
ATOM 525 N N . HIS A 1 74 ? 6.560 -14.207 -17.141 1.00 95.31 74 HIS A N 1
ATOM 526 C CA . HIS A 1 74 ? 6.773 -13.857 -18.537 1.00 95.31 74 HIS A CA 1
ATOM 527 C C . HIS A 1 74 ? 5.649 -12.944 -19.005 1.00 95.31 74 HIS A C 1
ATOM 529 O O . HIS A 1 74 ? 4.486 -13.174 -18.679 1.00 95.31 74 HIS A O 1
ATOM 535 N N . ALA A 1 75 ? 5.999 -11.930 -19.785 1.00 95.19 75 ALA A N 1
ATOM 536 C CA . ALA A 1 75 ? 5.049 -10.975 -20.329 1.00 95.19 75 ALA A CA 1
ATOM 537 C C . ALA A 1 75 ? 5.413 -10.596 -21.760 1.00 95.19 75 ALA A C 1
ATOM 539 O O . ALA A 1 75 ? 6.558 -10.748 -22.198 1.00 95.19 75 ALA A O 1
ATOM 540 N N . ARG A 1 76 ? 4.420 -10.083 -22.486 1.00 96.31 76 ARG A N 1
ATOM 541 C CA . ARG A 1 76 ? 4.644 -9.372 -23.741 1.00 96.31 76 ARG A CA 1
ATOM 542 C C . ARG A 1 76 ? 4.293 -7.915 -23.556 1.00 96.31 76 ARG A C 1
ATOM 544 O O . ARG A 1 76 ? 3.241 -7.631 -22.991 1.00 96.31 76 ARG A O 1
ATOM 551 N N . ALA A 1 77 ? 5.165 -7.038 -24.038 1.00 94.31 77 ALA A N 1
ATOM 552 C CA . ALA A 1 77 ? 4.880 -5.618 -24.040 1.00 94.31 77 ALA A CA 1
ATOM 553 C C . ALA A 1 77 ? 3.689 -5.326 -24.956 1.00 94.31 77 ALA A C 1
ATOM 555 O O . ALA A 1 77 ? 3.576 -5.887 -26.051 1.00 94.31 77 ALA A O 1
ATOM 556 N N . ASP A 1 78 ? 2.797 -4.460 -24.497 1.00 92.56 78 ASP A N 1
ATOM 557 C CA . ASP A 1 78 ? 1.672 -3.981 -25.283 1.00 92.56 78 ASP A CA 1
ATOM 558 C C . ASP A 1 78 ? 2.128 -3.011 -26.392 1.00 92.56 78 ASP A C 1
ATOM 560 O O . ASP A 1 78 ? 3.319 -2.814 -26.645 1.00 92.56 78 ASP A O 1
ATOM 564 N N . ARG A 1 79 ? 1.169 -2.381 -27.079 1.00 90.25 79 ARG A N 1
ATOM 565 C CA . ARG A 1 79 ? 1.467 -1.415 -28.150 1.00 90.25 79 ARG A CA 1
ATOM 566 C C . ARG A 1 79 ? 2.194 -0.160 -27.655 1.00 90.25 79 ARG A C 1
ATOM 568 O O . ARG A 1 79 ? 2.770 0.544 -28.475 1.00 90.25 79 ARG A O 1
ATOM 575 N N . ARG A 1 80 ? 2.158 0.123 -26.350 1.00 88.38 80 ARG A N 1
ATOM 576 C CA . ARG A 1 80 ? 2.829 1.265 -25.717 1.00 88.38 80 ARG A CA 1
ATOM 577 C C . ARG A 1 80 ? 4.210 0.902 -25.172 1.00 88.38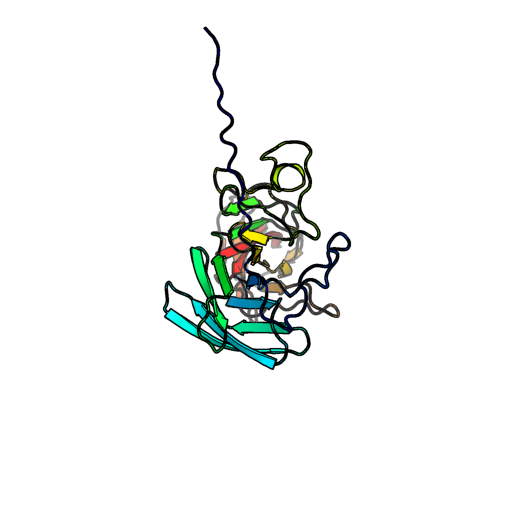 80 ARG A C 1
ATOM 579 O O . ARG A 1 80 ? 4.858 1.757 -24.584 1.00 88.38 80 ARG A O 1
ATOM 586 N N . GLY A 1 81 ? 4.666 -0.340 -25.353 1.00 89.62 81 GLY A N 1
ATOM 587 C CA . GLY A 1 81 ? 5.936 -0.779 -24.786 1.00 89.62 81 GLY A CA 1
ATOM 588 C C . GLY A 1 81 ? 5.859 -0.976 -23.271 1.00 89.62 81 GLY A C 1
ATOM 589 O O . GLY A 1 81 ? 6.836 -0.710 -22.574 1.00 89.62 81 GLY A O 1
ATOM 590 N N . THR A 1 82 ? 4.705 -1.412 -22.753 1.00 91.31 82 THR A N 1
ATOM 591 C CA . THR A 1 82 ? 4.486 -1.622 -21.316 1.00 91.31 82 THR A CA 1
ATOM 592 C C . THR A 1 82 ? 4.090 -3.058 -20.989 1.00 91.31 82 THR A C 1
ATOM 594 O O . THR A 1 82 ? 3.436 -3.739 -21.780 1.00 91.31 82 THR A O 1
ATOM 597 N N . ILE A 1 83 ? 4.489 -3.531 -19.811 1.00 94.31 83 ILE A N 1
ATOM 598 C CA . ILE A 1 83 ? 4.033 -4.789 -19.215 1.00 94.31 83 ILE A CA 1
ATOM 599 C C . ILE A 1 83 ? 3.468 -4.512 -17.828 1.00 94.31 83 ILE A C 1
ATOM 601 O O . ILE A 1 83 ? 3.981 -3.663 -17.107 1.00 94.31 83 ILE A O 1
ATOM 605 N N . TYR A 1 84 ? 2.451 -5.273 -17.435 1.00 94.81 84 TYR A N 1
ATOM 606 C CA . TYR A 1 84 ? 1.937 -5.304 -16.071 1.00 94.81 84 TYR A CA 1
ATOM 607 C C . TYR A 1 84 ? 1.683 -6.756 -15.688 1.00 94.81 84 TYR A C 1
ATOM 609 O O . TYR A 1 84 ? 0.937 -7.459 -16.374 1.00 94.81 84 TYR A O 1
ATOM 617 N N . VAL A 1 85 ? 2.326 -7.231 -14.623 1.00 94.50 85 VAL A N 1
ATOM 618 C CA . VAL A 1 85 ? 2.198 -8.622 -14.179 1.00 94.50 85 VAL A CA 1
ATOM 619 C C . VAL A 1 85 ? 1.987 -8.726 -12.683 1.00 94.50 85 VAL A C 1
ATOM 621 O O . VAL A 1 85 ? 2.605 -8.019 -11.891 1.00 94.50 85 VAL A O 1
ATOM 624 N N . GLN A 1 86 ? 1.162 -9.696 -12.300 1.00 93.62 86 GLN A N 1
ATOM 625 C CA . GLN A 1 86 ? 1.060 -10.159 -10.924 1.00 93.62 86 GLN A CA 1
ATOM 626 C C . GLN A 1 86 ? 2.332 -10.930 -10.555 1.00 93.62 86 GLN A C 1
ATOM 628 O O . GLN A 1 86 ? 2.601 -12.025 -11.067 1.00 93.62 86 GLN A O 1
ATOM 633 N N . LEU A 1 87 ? 3.122 -10.337 -9.668 1.00 92.44 87 LEU A N 1
ATOM 634 C CA . LEU A 1 87 ? 4.381 -10.861 -9.161 1.00 92.44 87 LEU A CA 1
ATOM 635 C C . LEU A 1 87 ? 4.418 -10.511 -7.673 1.00 92.44 87 LEU A C 1
ATOM 637 O O . LEU A 1 87 ? 4.405 -9.323 -7.373 1.00 92.44 87 LEU A O 1
ATOM 641 N N . PRO A 1 88 ? 4.463 -11.492 -6.751 1.00 91.69 88 PRO A N 1
ATOM 642 C CA . PRO A 1 88 ? 4.332 -11.258 -5.315 1.00 91.69 88 PRO A CA 1
ATOM 643 C C . PRO A 1 88 ? 5.568 -10.556 -4.746 1.00 91.69 88 PRO A C 1
ATOM 645 O O . PRO A 1 88 ? 6.381 -11.184 -4.073 1.00 91.69 88 PRO A O 1
ATOM 648 N N . VAL A 1 89 ? 5.722 -9.280 -5.079 1.00 92.62 89 VAL A N 1
ATOM 649 C CA . VAL A 1 89 ? 6.767 -8.378 -4.615 1.00 92.62 89 VAL A CA 1
ATOM 650 C C . VAL A 1 89 ? 6.446 -7.885 -3.214 1.00 92.62 89 VAL A C 1
ATOM 652 O O . VAL A 1 89 ? 5.283 -7.771 -2.823 1.00 92.62 89 VAL A O 1
ATOM 655 N N . ALA A 1 90 ? 7.499 -7.620 -2.465 1.00 92.81 90 ALA A N 1
ATOM 656 C CA . ALA A 1 90 ? 7.495 -7.095 -1.119 1.00 92.81 90 ALA A CA 1
ATOM 657 C C . ALA A 1 90 ? 8.676 -6.131 -0.954 1.00 92.81 90 ALA A C 1
ATOM 659 O O . ALA A 1 90 ? 9.640 -6.165 -1.722 1.00 92.81 90 ALA A O 1
ATOM 660 N N . ALA A 1 91 ? 8.603 -5.308 0.087 1.00 92.19 91 ALA A N 1
ATOM 661 C CA . ALA A 1 91 ? 9.710 -4.482 0.549 1.00 92.19 91 ALA A CA 1
ATOM 662 C C . ALA A 1 91 ? 11.039 -5.264 0.627 1.00 92.19 91 ALA A C 1
ATOM 664 O O . ALA A 1 91 ? 11.088 -6.387 1.145 1.00 92.19 91 ALA A O 1
ATOM 665 N N . GLY A 1 92 ? 12.115 -4.654 0.129 1.00 92.25 92 GLY A N 1
ATOM 666 C CA . GLY A 1 92 ? 13.470 -5.209 0.122 1.00 92.25 92 GLY A CA 1
ATOM 667 C C . GLY A 1 92 ? 1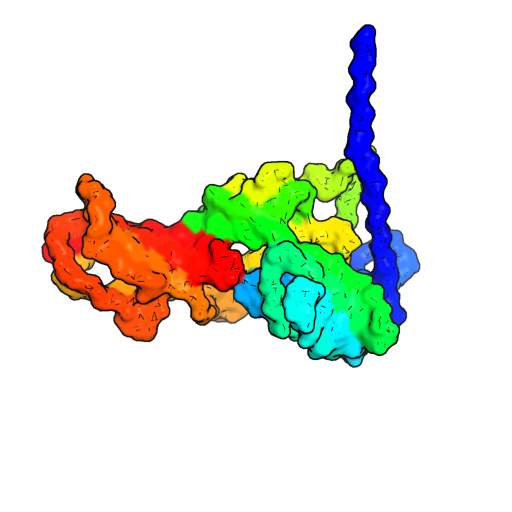3.729 -6.272 -0.950 1.00 92.25 92 GLY A C 1
ATOM 668 O O . GLY A 1 92 ? 14.747 -6.967 -0.897 1.00 92.25 92 GLY A O 1
ATOM 669 N N . ASP A 1 93 ? 12.815 -6.466 -1.900 1.00 94.69 93 ASP A N 1
ATOM 670 C CA . ASP A 1 93 ? 13.049 -7.354 -3.034 1.00 94.69 93 ASP A CA 1
ATOM 671 C C . ASP A 1 93 ? 13.935 -6.724 -4.113 1.00 94.69 93 ASP A C 1
ATOM 673 O O . ASP A 1 93 ? 13.973 -5.514 -4.306 1.00 94.69 93 ASP A O 1
ATOM 677 N N . LEU A 1 94 ? 14.576 -7.596 -4.893 1.00 94.44 94 LEU A N 1
ATOM 678 C CA . LEU A 1 94 ? 15.201 -7.250 -6.166 1.00 94.44 94 LEU A CA 1
ATOM 679 C C . LEU A 1 94 ? 14.379 -7.831 -7.309 1.00 94.44 94 LEU A C 1
ATOM 681 O O . LEU A 1 94 ? 14.177 -9.055 -7.367 1.00 94.44 94 LEU A O 1
ATOM 685 N N . VAL A 1 95 ? 13.953 -6.971 -8.228 1.00 95.69 95 VAL A N 1
ATOM 686 C CA . VAL A 1 95 ? 13.202 -7.354 -9.424 1.00 95.69 95 VAL A CA 1
ATOM 687 C C . VAL A 1 95 ? 14.033 -7.053 -10.661 1.00 95.69 95 VAL A C 1
ATOM 689 O O . VAL A 1 95 ? 14.245 -5.900 -11.015 1.00 95.69 95 VAL A O 1
ATOM 692 N N . THR A 1 96 ? 14.482 -8.098 -11.350 1.00 94.69 96 THR A N 1
ATOM 693 C CA . THR A 1 96 ? 15.245 -7.961 -12.594 1.00 94.69 96 THR A CA 1
ATOM 694 C C . THR A 1 96 ? 14.337 -8.174 -13.799 1.00 94.69 96 THR A C 1
ATOM 696 O O . THR A 1 96 ? 13.666 -9.206 -13.904 1.00 94.69 96 THR A O 1
ATOM 699 N N . LEU A 1 97 ? 14.363 -7.226 -14.733 1.00 94.25 97 LEU A N 1
ATOM 700 C CA . LEU A 1 97 ? 13.747 -7.342 -16.048 1.00 94.25 97 LEU A CA 1
ATOM 701 C C . LEU A 1 97 ? 14.780 -7.843 -17.060 1.00 94.25 97 LEU A C 1
ATOM 703 O O . LEU A 1 97 ? 15.872 -7.291 -17.174 1.00 94.25 97 LEU A O 1
ATOM 707 N N . THR A 1 98 ? 14.419 -8.866 -17.828 1.00 94.25 98 THR A N 1
ATOM 708 C CA . THR A 1 98 ? 15.264 -9.424 -18.892 1.00 94.25 98 THR A CA 1
ATOM 709 C C . THR A 1 98 ? 14.497 -9.552 -20.201 1.00 94.25 98 THR A C 1
ATOM 711 O O . THR A 1 98 ? 13.292 -9.818 -20.203 1.00 94.25 98 THR A O 1
ATOM 714 N N . ASN A 1 99 ? 15.194 -9.385 -21.323 1.00 91.81 99 ASN A N 1
ATOM 715 C CA . ASN A 1 99 ? 14.626 -9.598 -22.653 1.00 91.81 99 ASN A CA 1
ATOM 716 C C . ASN A 1 99 ? 14.710 -11.074 -23.092 1.00 91.81 99 ASN A C 1
ATOM 718 O O . ASN A 1 99 ? 15.225 -11.946 -22.386 1.00 91.81 99 ASN A O 1
ATOM 722 N N . ARG A 1 100 ? 14.243 -11.368 -24.312 1.00 90.19 100 ARG A N 1
ATOM 723 C CA . ARG A 1 100 ? 14.315 -12.712 -24.915 1.00 90.19 100 ARG A CA 1
ATOM 724 C C . ARG A 1 100 ? 15.744 -13.266 -25.017 1.00 90.19 100 ARG A C 1
ATOM 726 O O . ARG A 1 100 ? 15.919 -14.479 -24.940 1.00 90.19 100 ARG A O 1
ATOM 733 N N . LEU A 1 101 ? 16.741 -12.400 -25.194 1.00 89.06 101 LEU A N 1
ATOM 734 C CA . LEU A 1 101 ? 18.158 -12.770 -25.277 1.00 89.06 101 LEU A CA 1
ATOM 735 C C . LEU A 1 101 ? 18.805 -12.952 -23.893 1.00 89.06 101 LEU A C 1
ATOM 737 O O . LEU A 1 101 ? 20.015 -13.129 -23.808 1.00 89.06 101 LEU A O 1
ATOM 741 N N . ARG A 1 102 ? 18.009 -12.924 -22.812 1.00 88.50 102 ARG A N 1
ATOM 742 C CA . ARG A 1 102 ? 18.455 -13.004 -21.411 1.00 88.50 102 ARG A CA 1
ATOM 743 C C . ARG A 1 102 ? 19.383 -11.864 -20.983 1.00 88.50 102 ARG A C 1
ATOM 745 O O . ARG A 1 102 ? 20.024 -11.966 -19.941 1.00 88.50 102 ARG A O 1
ATOM 752 N N . ARG A 1 103 ? 19.422 -10.764 -21.738 1.00 88.62 103 ARG A N 1
ATOM 753 C CA . ARG A 1 103 ? 20.083 -9.533 -21.302 1.00 88.62 103 ARG A CA 1
ATOM 754 C C . ARG A 1 103 ? 19.244 -8.908 -20.190 1.00 88.62 103 ARG A C 1
ATOM 756 O O . ARG A 1 103 ? 18.037 -8.729 -20.370 1.00 88.62 103 ARG A O 1
ATOM 763 N N . ALA A 1 104 ? 19.875 -8.599 -19.059 1.00 89.50 104 ALA A N 1
ATOM 764 C CA . ALA A 1 104 ? 19.272 -7.771 -18.022 1.00 89.50 104 ALA A CA 1
ATOM 765 C C . ALA A 1 104 ? 19.133 -6.343 -18.548 1.00 89.50 104 ALA A C 1
ATOM 767 O O . ALA A 1 104 ? 20.084 -5.804 -19.097 1.00 89.50 104 ALA A O 1
ATOM 768 N N . LEU A 1 105 ? 17.930 -5.789 -18.438 1.00 88.00 105 LEU A N 1
ATOM 769 C CA . LEU A 1 105 ? 17.612 -4.443 -18.908 1.00 88.00 105 LEU A CA 1
ATOM 770 C C . LEU A 1 105 ? 17.574 -3.439 -17.758 1.00 88.00 105 LEU A C 1
ATOM 772 O O . LEU A 1 105 ? 18.000 -2.306 -17.913 1.00 88.00 105 LEU A O 1
ATOM 776 N N . THR A 1 106 ? 17.039 -3.859 -16.611 1.00 87.94 106 THR A N 1
ATOM 777 C CA . THR A 1 106 ? 17.029 -3.073 -15.376 1.00 87.94 106 THR A CA 1
ATOM 778 C C . THR A 1 106 ? 16.858 -4.004 -14.176 1.00 87.94 106 THR A C 1
ATOM 780 O O . THR A 1 106 ? 16.349 -5.126 -14.311 1.00 87.94 106 THR A O 1
ATOM 783 N N . THR A 1 107 ? 17.307 -3.562 -13.003 1.00 92.19 107 THR A N 1
ATOM 784 C CA . THR A 1 107 ? 17.066 -4.237 -11.723 1.00 92.19 107 THR A CA 1
ATOM 785 C C . THR A 1 107 ? 16.549 -3.224 -10.719 1.00 92.19 107 THR A C 1
ATOM 787 O O . THR A 1 107 ? 17.314 -2.392 -10.257 1.00 92.19 107 THR A O 1
ATOM 790 N N . LEU A 1 108 ? 15.268 -3.332 -10.376 1.00 92.75 108 LEU A N 1
ATOM 791 C CA . LEU A 1 108 ? 14.616 -2.503 -9.372 1.00 92.75 108 LEU A CA 1
ATOM 792 C C . LEU A 1 108 ? 14.922 -3.024 -7.964 1.00 92.75 108 LEU A C 1
ATOM 794 O O . LEU A 1 108 ? 14.653 -4.197 -7.669 1.00 92.75 108 LEU A O 1
ATOM 798 N N . HIS A 1 109 ? 15.401 -2.132 -7.102 1.00 93.94 109 HIS A N 1
ATOM 799 C CA . HIS A 1 109 ? 15.403 -2.291 -5.653 1.00 93.94 109 HIS A CA 1
ATOM 800 C C . HIS A 1 109 ? 14.057 -1.822 -5.105 1.00 93.94 109 HIS A C 1
ATOM 802 O O . HIS A 1 109 ? 13.677 -0.661 -5.233 1.00 93.94 109 HIS A O 1
ATOM 808 N N . VAL A 1 110 ? 13.301 -2.745 -4.519 1.00 95.06 110 VAL A N 1
ATOM 809 C CA . VAL A 1 110 ? 12.009 -2.422 -3.922 1.00 95.06 110 VAL A CA 1
ATOM 810 C C . VAL A 1 110 ? 12.255 -1.834 -2.535 1.00 95.06 110 VAL A C 1
ATOM 812 O O . VAL A 1 110 ? 12.690 -2.551 -1.634 1.00 95.06 110 VAL A O 1
ATOM 815 N N . ALA A 1 111 ? 11.968 -0.547 -2.362 1.00 94.31 111 ALA A N 1
ATOM 816 C CA . ALA A 1 111 ? 12.172 0.190 -1.119 1.00 94.31 111 ALA A CA 1
ATOM 817 C C . ALA A 1 111 ? 11.431 -0.453 0.064 1.00 94.31 111 ALA A C 1
ATOM 819 O O . ALA A 1 111 ? 10.370 -1.070 -0.099 1.00 94.31 111 ALA A O 1
ATOM 820 N N . HIS A 1 112 ? 11.935 -0.246 1.285 1.00 94.81 112 HIS A N 1
ATOM 821 C CA . HIS A 1 112 ? 11.241 -0.635 2.521 1.00 94.81 112 HIS A CA 1
ATOM 822 C C . HIS A 1 112 ? 10.073 0.302 2.881 1.00 94.81 112 HIS A C 1
ATOM 824 O O . HIS A 1 112 ? 9.912 0.709 4.037 1.00 94.81 112 HIS A O 1
ATOM 830 N N . LEU A 1 113 ? 9.256 0.641 1.882 1.00 95.06 113 LEU A N 1
ATOM 831 C CA . LEU A 1 113 ? 8.169 1.602 1.978 1.00 95.06 113 LEU A CA 1
ATOM 832 C C . LEU A 1 113 ? 6.957 0.990 2.695 1.00 95.06 113 LEU A C 1
ATOM 834 O O . LEU A 1 113 ? 6.346 0.026 2.228 1.00 95.06 113 LEU A O 1
ATOM 838 N N . ARG A 1 114 ? 6.617 1.569 3.848 1.00 95.69 114 ARG A N 1
ATOM 839 C CA . ARG A 1 114 ? 5.398 1.280 4.614 1.00 95.69 114 ARG A CA 1
ATOM 840 C C . ARG A 1 114 ? 4.884 2.561 5.234 1.00 95.69 114 ARG A C 1
ATOM 842 O O . ARG A 1 114 ? 5.671 3.301 5.811 1.00 95.69 114 ARG A O 1
ATOM 849 N N . VAL A 1 115 ? 3.585 2.798 5.248 1.00 95.06 115 VAL A N 1
ATOM 850 C CA . VAL A 1 115 ? 3.020 4.051 5.753 1.00 95.06 115 VAL A CA 1
ATOM 851 C C . VAL A 1 115 ? 1.868 3.846 6.728 1.00 95.06 115 VAL A C 1
ATOM 853 O O . VAL A 1 115 ? 1.121 2.874 6.658 1.00 95.06 115 VAL A O 1
ATOM 856 N N . ASP A 1 116 ? 1.732 4.795 7.652 1.00 96.12 116 ASP A N 1
ATOM 857 C CA . ASP A 1 116 ? 0.624 4.885 8.594 1.00 96.12 116 ASP A CA 1
ATOM 858 C C . ASP A 1 116 ? -0.081 6.225 8.427 1.00 96.12 116 ASP A C 1
ATOM 860 O O . ASP A 1 116 ? 0.525 7.290 8.589 1.00 96.12 116 ASP A O 1
ATOM 864 N N . ILE A 1 117 ? -1.379 6.171 8.155 1.00 94.06 117 ILE A N 1
ATOM 865 C CA . ILE A 1 117 ? -2.217 7.344 7.919 1.00 94.06 117 ILE A CA 1
ATOM 866 C C . ILE A 1 117 ? -3.310 7.396 8.986 1.00 94.06 117 ILE A C 1
ATOM 868 O O . ILE A 1 117 ? -3.914 6.380 9.333 1.00 94.06 117 ILE A O 1
ATOM 872 N N . ALA A 1 118 ? -3.568 8.579 9.538 1.00 92.44 118 ALA A N 1
ATOM 873 C CA . ALA A 1 118 ? -4.719 8.809 10.404 1.00 92.44 118 ALA A CA 1
ATOM 874 C C . ALA A 1 118 ? -5.739 9.692 9.685 1.00 92.44 118 ALA A C 1
ATOM 876 O O . ALA A 1 118 ? -5.399 10.776 9.227 1.00 92.44 118 ALA A O 1
ATOM 877 N N . GLY A 1 119 ? -6.976 9.212 9.592 1.00 82.25 119 GLY A N 1
ATOM 878 C CA . GLY A 1 119 ? -8.075 9.857 8.889 1.00 82.25 119 GLY A CA 1
ATOM 879 C C . GLY A 1 119 ? -7.705 10.211 7.451 1.00 82.25 119 GLY A C 1
ATOM 880 O O . GLY A 1 119 ? -7.163 9.392 6.701 1.00 82.25 119 GLY A O 1
ATOM 881 N N . ASP A 1 120 ? -7.982 11.463 7.123 1.00 78.88 120 ASP A N 1
ATOM 882 C CA . ASP A 1 120 ? -7.749 12.159 5.862 1.00 78.88 120 ASP A CA 1
ATOM 883 C C . ASP A 1 120 ? -6.488 13.043 5.893 1.00 78.88 120 ASP A C 1
ATOM 885 O O . ASP A 1 120 ? -6.308 13.915 5.044 1.00 78.88 120 ASP A O 1
ATOM 889 N N . GLN A 1 121 ? -5.593 12.832 6.866 1.00 83.56 121 GLN A N 1
ATOM 890 C CA . GLN A 1 121 ? -4.391 13.651 7.003 1.00 83.56 121 GLN A CA 1
ATOM 891 C C . GLN A 1 121 ? -3.544 13.638 5.726 1.00 83.56 121 GLN A C 1
ATOM 893 O O . GLN A 1 121 ? -3.202 12.589 5.182 1.00 83.56 121 GLN A O 1
ATOM 898 N N . THR A 1 122 ? -3.116 14.832 5.311 1.00 85.81 122 THR A N 1
ATOM 899 C CA . THR A 1 122 ? -2.229 15.048 4.156 1.00 85.81 122 THR A CA 1
ATOM 900 C C . THR A 1 122 ? -0.767 14.713 4.445 1.00 85.81 122 THR A C 1
ATOM 902 O O . THR A 1 122 ? 0.072 14.751 3.546 1.00 85.81 122 THR A O 1
ATOM 905 N N . ARG A 1 123 ? -0.444 14.373 5.698 1.00 90.94 123 ARG A N 1
ATOM 906 C CA . ARG A 1 123 ? 0.882 13.937 6.137 1.00 90.94 123 ARG A CA 1
ATOM 907 C C . ARG A 1 123 ? 0.797 12.599 6.848 1.00 90.94 123 ARG A C 1
ATOM 909 O O . ARG A 1 123 ? -0.148 12.333 7.587 1.00 90.94 123 ARG A O 1
ATOM 916 N N . LEU A 1 124 ? 1.830 11.788 6.667 1.00 92.94 124 LEU A N 1
ATOM 917 C CA . LEU A 1 124 ? 1.940 10.486 7.302 1.00 92.94 124 LEU A CA 1
ATOM 918 C C . LEU A 1 124 ? 2.100 10.622 8.819 1.00 92.94 124 LEU A C 1
ATOM 920 O O . LEU A 1 124 ? 2.960 11.358 9.317 1.00 92.94 124 LEU A O 1
ATOM 924 N N . LYS A 1 125 ? 1.318 9.840 9.566 1.00 95.38 125 LYS A N 1
ATOM 925 C CA . LYS A 1 125 ? 1.453 9.700 11.022 1.00 95.38 125 LYS A CA 1
ATOM 926 C C . LYS A 1 125 ? 2.741 8.963 11.391 1.00 95.38 125 LYS A C 1
ATOM 928 O O . LYS A 1 125 ? 3.333 9.234 12.437 1.00 95.38 125 LYS A O 1
ATOM 933 N N . GLY A 1 126 ? 3.162 8.035 10.540 1.00 95.00 126 GLY A N 1
ATOM 934 C CA . GLY A 1 126 ? 4.349 7.211 10.714 1.00 95.00 126 GLY A CA 1
ATOM 935 C C . GLY A 1 126 ? 4.604 6.343 9.490 1.00 95.00 126 GLY A C 1
ATOM 936 O O . GLY A 1 126 ? 3.892 6.436 8.492 1.00 95.00 126 GLY A O 1
ATOM 937 N N . GLY A 1 127 ? 5.632 5.507 9.574 1.00 95.50 127 GLY A N 1
ATOM 938 C CA . GLY A 1 127 ? 6.001 4.602 8.497 1.00 95.50 127 GLY A CA 1
ATOM 939 C C . GLY A 1 127 ? 7.506 4.429 8.366 1.00 95.50 127 GLY A C 1
ATOM 940 O O . GLY A 1 127 ? 8.281 4.905 9.199 1.00 95.50 127 GLY A O 1
ATOM 941 N N . ARG A 1 128 ? 7.899 3.732 7.306 1.00 96.38 128 ARG A N 1
ATOM 942 C CA . ARG A 1 128 ? 9.270 3.526 6.869 1.00 96.38 128 ARG A CA 1
ATOM 943 C C . ARG A 1 128 ? 9.403 3.878 5.396 1.00 96.38 128 ARG A C 1
ATOM 945 O O . ARG A 1 128 ? 8.469 3.668 4.630 1.00 96.38 128 ARG A O 1
ATOM 952 N N . CYS A 1 129 ? 10.557 4.406 5.040 1.00 94.44 129 CYS A N 1
ATOM 953 C CA . CYS A 1 129 ? 10.980 4.655 3.673 1.00 94.44 129 CYS A CA 1
ATOM 954 C C . CYS A 1 129 ? 12.472 4.314 3.554 1.00 94.44 129 CYS A C 1
ATOM 956 O O . CYS A 1 129 ? 13.167 4.221 4.571 1.00 94.44 129 CYS A O 1
ATOM 958 N N . GLU A 1 130 ? 12.955 4.092 2.334 1.00 93.06 130 GLU A N 1
ATOM 959 C CA . GLU A 1 130 ? 14.377 3.851 2.069 1.00 93.06 130 GLU A CA 1
ATOM 960 C C . GLU A 1 130 ? 15.185 5.138 2.321 1.00 93.06 130 GLU A C 1
ATOM 962 O O . GLU A 1 130 ? 14.901 6.144 1.668 1.00 93.06 130 GLU A O 1
ATOM 967 N N . PRO A 1 131 ? 16.115 5.168 3.294 1.00 90.81 131 PRO A N 1
ATOM 968 C CA . PRO A 1 131 ? 16.814 6.391 3.679 1.00 90.81 131 PRO A CA 1
ATOM 969 C C . PRO A 1 131 ? 17.630 6.998 2.534 1.00 90.81 131 PRO A C 1
ATOM 971 O O . PRO A 1 131 ? 18.444 6.310 1.933 1.00 90.81 131 PRO A O 1
ATOM 974 N N . GLY A 1 132 ? 17.490 8.304 2.301 1.00 85.06 132 GLY A N 1
ATOM 975 C CA . GLY A 1 132 ? 18.244 9.013 1.259 1.00 85.06 132 GLY A CA 1
ATOM 976 C C . GLY A 1 132 ? 17.608 8.962 -0.132 1.00 85.06 132 GLY A C 1
ATOM 977 O O . GLY A 1 132 ? 17.861 9.869 -0.924 1.00 85.06 132 GLY A O 1
ATOM 978 N N . ASP A 1 133 ? 16.710 8.008 -0.385 1.00 86.00 133 ASP A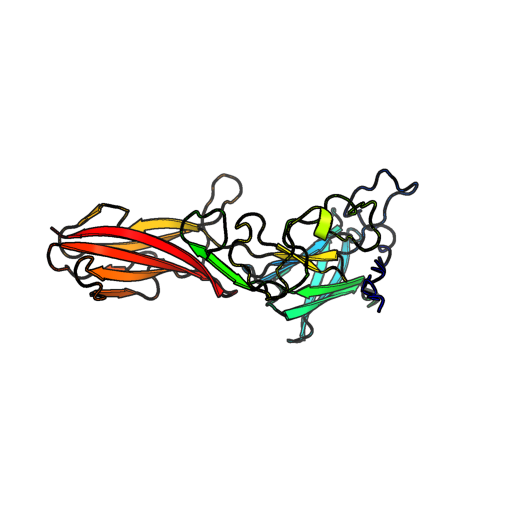 N 1
ATOM 979 C CA . ASP A 1 133 ? 15.982 7.923 -1.648 1.00 86.00 133 ASP A CA 1
ATOM 980 C C . ASP A 1 133 ? 14.965 9.059 -1.786 1.00 86.00 133 ASP A C 1
ATOM 982 O O . ASP A 1 133 ? 14.363 9.550 -0.817 1.00 86.00 133 ASP A O 1
ATOM 986 N N . TYR A 1 134 ? 14.715 9.439 -3.035 1.00 85.62 134 TYR A N 1
ATOM 987 C CA . TYR A 1 134 ? 13.675 10.397 -3.363 1.00 85.62 134 TYR A CA 1
ATOM 988 C C . TYR A 1 134 ? 12.284 9.848 -3.046 1.00 85.62 134 TYR A C 1
ATOM 990 O O . TYR A 1 134 ? 11.940 8.736 -3.442 1.00 85.62 134 TYR A O 1
ATOM 998 N N . TYR A 1 135 ? 11.486 10.660 -2.356 1.00 87.50 135 TYR A N 1
ATOM 999 C CA . TYR A 1 135 ? 10.099 10.398 -2.006 1.00 87.50 135 TYR A CA 1
ATOM 1000 C C . TYR A 1 135 ? 9.185 11.306 -2.832 1.00 87.50 135 TYR A C 1
ATOM 1002 O O . TYR A 1 135 ? 9.143 12.526 -2.631 1.00 87.50 135 TYR A O 1
ATOM 1010 N N . GLY A 1 136 ? 8.442 10.707 -3.754 1.00 81.38 136 GLY A N 1
ATOM 1011 C CA . GLY A 1 136 ? 7.540 11.421 -4.644 1.00 81.38 136 GLY A CA 1
ATOM 1012 C C . GLY A 1 136 ? 7.343 10.733 -5.995 1.00 81.38 136 GLY A C 1
ATOM 1013 O O . GLY A 1 136 ? 7.904 9.659 -6.245 1.00 81.38 136 GLY A O 1
ATOM 1014 N N . PRO A 1 137 ? 6.548 11.364 -6.876 1.00 74.75 137 PRO A N 1
ATOM 1015 C CA . PRO A 1 137 ? 6.219 10.818 -8.186 1.00 74.75 137 PRO A CA 1
ATOM 1016 C C . PRO A 1 137 ? 7.453 10.726 -9.096 1.00 74.75 137 PRO A C 1
ATOM 1018 O O . PRO A 1 137 ? 8.449 11.411 -8.855 1.00 74.75 137 PRO A O 1
ATOM 1021 N N . PRO A 1 138 ? 7.406 9.944 -10.189 1.00 69.69 138 PRO A N 1
ATOM 1022 C CA . PRO A 1 138 ? 8.519 9.867 -11.125 1.00 69.69 138 PRO A CA 1
ATOM 1023 C C . PRO A 1 138 ? 8.920 11.259 -11.615 1.00 69.69 138 PRO A C 1
ATOM 1025 O O . PRO A 1 138 ? 8.070 12.095 -11.932 1.00 69.69 138 PRO A O 1
ATOM 1028 N N . LEU A 1 139 ? 10.225 11.508 -11.709 1.00 65.00 139 LEU A N 1
ATOM 1029 C CA . LEU A 1 139 ? 10.717 12.795 -12.184 1.00 65.00 139 LEU A CA 1
ATOM 1030 C C . LEU A 1 139 ? 10.304 13.014 -13.638 1.00 65.00 139 LEU A C 1
ATOM 1032 O O . LEU A 1 139 ? 10.633 12.222 -14.520 1.00 65.00 139 LEU A O 1
ATOM 1036 N N . SER A 1 140 ? 9.628 14.129 -13.899 1.00 56.97 140 SER A N 1
ATOM 1037 C CA . SER A 1 140 ? 9.238 14.527 -15.253 1.00 56.97 140 SER A CA 1
ATOM 1038 C C . SER A 1 140 ? 10.390 15.139 -16.060 1.00 56.97 140 SER A C 1
ATOM 1040 O O . SER A 1 140 ? 10.262 15.312 -17.269 1.00 56.97 140 SER A O 1
ATOM 1042 N N . ALA A 1 141 ? 11.500 15.493 -15.404 1.00 52.41 141 ALA A N 1
ATOM 1043 C CA . ALA A 1 141 ? 12.713 16.024 -16.018 1.00 52.41 141 ALA A CA 1
ATOM 1044 C C . ALA A 1 141 ? 13.947 15.693 -15.153 1.00 52.41 141 ALA A C 1
ATOM 1046 O O . ALA A 1 141 ? 13.803 15.522 -13.939 1.00 52.41 141 ALA A O 1
ATOM 1047 N N . PRO A 1 142 ? 15.160 15.629 -15.735 1.00 53.53 142 PRO A N 1
ATOM 1048 C CA . PRO A 1 142 ? 16.389 15.498 -14.960 1.00 53.53 142 PRO A CA 1
ATOM 1049 C C . PRO A 1 142 ? 16.517 16.656 -13.957 1.00 53.53 142 PRO A C 1
ATOM 1051 O O . PRO A 1 142 ? 16.302 17.809 -14.346 1.00 53.53 142 PRO A O 1
ATOM 1054 N N . PRO A 1 143 ? 16.878 16.396 -12.689 1.00 50.50 143 PRO A N 1
ATOM 1055 C CA . PRO A 1 143 ? 17.121 17.463 -11.731 1.00 50.50 143 PRO A CA 1
ATOM 1056 C C . PRO A 1 143 ? 18.357 18.246 -12.187 1.00 50.50 143 PRO A C 1
ATOM 1058 O O . PRO A 1 143 ? 19.447 17.691 -12.313 1.00 50.50 143 PRO A O 1
ATOM 1061 N N . VAL A 1 144 ? 18.183 19.535 -12.472 1.00 50.69 144 VAL A N 1
ATOM 1062 C CA . VAL A 1 144 ? 19.276 20.445 -12.832 1.00 50.69 144 VAL A CA 1
ATOM 1063 C C . VAL A 1 144 ? 19.540 21.389 -11.664 1.00 50.69 144 VAL A C 1
ATOM 1065 O O . VAL A 1 144 ? 18.665 22.149 -11.256 1.00 50.69 144 VAL A O 1
ATOM 1068 N N . SER A 1 145 ? 20.750 21.347 -11.109 1.00 47.41 145 SER A N 1
ATOM 1069 C CA . SER A 1 145 ? 21.195 22.255 -10.049 1.00 47.41 145 SER A CA 1
ATOM 1070 C C . SER A 1 145 ? 22.533 22.892 -10.403 1.00 47.41 145 SER A C 1
ATOM 1072 O O . SER A 1 145 ? 23.409 22.255 -10.981 1.00 47.41 145 SER A O 1
ATOM 1074 N N . ALA A 1 146 ? 22.723 24.150 -9.995 1.00 44.78 146 ALA A N 1
ATOM 1075 C CA . ALA A 1 146 ? 24.010 24.839 -10.118 1.00 44.78 146 ALA A CA 1
ATOM 1076 C C . ALA A 1 146 ? 25.077 24.305 -9.136 1.00 44.78 146 ALA A C 1
ATOM 1078 O O . ALA A 1 146 ? 26.262 24.586 -9.298 1.00 44.78 146 ALA A O 1
ATOM 1079 N N . ALA A 1 147 ? 24.668 23.537 -8.119 1.00 48.28 147 ALA A N 1
ATOM 1080 C CA . ALA A 1 147 ? 25.561 22.885 -7.167 1.00 48.28 147 ALA A CA 1
ATOM 1081 C C . ALA A 1 147 ? 25.889 21.451 -7.613 1.00 48.28 147 ALA A C 1
ATOM 1083 O O . ALA A 1 147 ? 24.989 20.668 -7.919 1.00 48.28 147 ALA A O 1
ATOM 1084 N N . VAL A 1 148 ? 27.178 21.099 -7.613 1.00 40.44 148 VAL A N 1
ATOM 1085 C CA . VAL A 1 148 ? 27.656 19.732 -7.869 1.00 40.44 148 VAL A CA 1
ATOM 1086 C C . VAL A 1 148 ? 27.243 18.833 -6.700 1.00 40.44 148 VAL A C 1
ATOM 1088 O O . VAL A 1 148 ? 27.510 19.161 -5.547 1.00 40.44 148 VAL A O 1
ATOM 1091 N N . GLY A 1 149 ? 26.585 17.706 -6.988 1.00 42.25 149 GLY A N 1
ATOM 1092 C CA . GLY A 1 149 ? 26.117 16.757 -5.967 1.00 42.25 149 GLY A CA 1
ATOM 1093 C C . GLY A 1 149 ? 24.774 17.115 -5.318 1.00 42.25 149 GLY A C 1
ATOM 1094 O O . GLY A 1 149 ? 24.270 16.346 -4.503 1.00 42.25 149 GLY A O 1
ATOM 1095 N N . ALA A 1 150 ? 24.152 18.233 -5.701 1.00 47.06 150 ALA A N 1
ATOM 1096 C CA . ALA A 1 150 ? 22.750 18.477 -5.392 1.00 47.06 150 ALA A CA 1
ATOM 1097 C C . ALA A 1 150 ? 21.895 17.599 -6.319 1.00 47.06 150 ALA A C 1
ATOM 1099 O O . ALA A 1 150 ? 21.518 17.994 -7.415 1.00 47.06 150 ALA A O 1
ATOM 1100 N N . GLY A 1 151 ? 21.652 16.355 -5.906 1.00 50.66 151 GLY A N 1
ATOM 1101 C CA . GLY A 1 151 ? 20.705 15.479 -6.589 1.00 50.66 151 GLY A CA 1
ATOM 1102 C C . GLY A 1 151 ? 19.269 16.012 -6.492 1.00 50.66 151 GLY A C 1
ATOM 1103 O O . GLY A 1 151 ? 19.008 17.196 -6.267 1.00 50.66 151 GLY A O 1
ATOM 1104 N N . ILE A 1 152 ? 18.296 15.109 -6.556 1.00 52.25 152 ILE A N 1
ATOM 1105 C CA . ILE A 1 152 ? 16.869 15.437 -6.393 1.00 52.25 152 ILE A CA 1
ATOM 1106 C C . ILE A 1 152 ? 16.582 16.140 -5.042 1.00 52.25 152 ILE A C 1
ATOM 1108 O O . ILE A 1 152 ? 15.598 16.864 -4.894 1.00 52.25 152 ILE A O 1
ATOM 1112 N N . ALA A 1 153 ? 17.504 16.012 -4.082 1.00 44.75 153 ALA A N 1
ATOM 1113 C CA . ALA A 1 153 ? 17.512 16.677 -2.783 1.00 44.75 153 ALA A CA 1
ATOM 1114 C C . ALA A 1 153 ? 17.385 18.215 -2.818 1.00 44.75 153 ALA A C 1
ATOM 1116 O O . ALA A 1 153 ? 17.020 18.801 -1.803 1.00 44.75 153 ALA A O 1
ATOM 1117 N N . ALA A 1 154 ? 17.652 18.881 -3.949 1.00 47.50 154 ALA A N 1
ATOM 1118 C CA . ALA A 1 154 ? 17.462 20.331 -4.080 1.00 47.50 154 ALA A CA 1
ATOM 1119 C C . ALA A 1 154 ? 16.077 20.752 -4.619 1.00 47.50 154 ALA A C 1
ATOM 1121 O O . ALA A 1 154 ? 15.787 21.947 -4.646 1.00 47.50 154 ALA A O 1
ATOM 1122 N N . THR A 1 155 ? 15.229 19.813 -5.063 1.00 55.78 155 THR A N 1
ATOM 1123 C CA . THR A 1 155 ? 13.936 20.130 -5.713 1.00 55.78 155 THR A CA 1
ATOM 1124 C C . THR A 1 155 ? 12.746 19.295 -5.247 1.00 55.78 155 THR A C 1
ATOM 1126 O O . THR A 1 155 ? 11.610 19.672 -5.531 1.00 55.78 155 THR A O 1
ATOM 1129 N N . GLY A 1 156 ? 12.946 18.219 -4.482 1.00 69.38 156 GLY A N 1
ATOM 1130 C CA . GLY A 1 156 ? 11.817 17.514 -3.885 1.00 69.38 156 GLY A CA 1
ATOM 1131 C C . GLY A 1 156 ? 12.125 16.796 -2.579 1.00 69.38 156 GLY A C 1
ATOM 1132 O O . GLY A 1 156 ? 13.146 17.035 -1.938 1.00 69.38 156 GLY A O 1
ATOM 1133 N N . THR A 1 157 ? 11.170 15.986 -2.131 1.00 84.00 157 THR A N 1
ATOM 1134 C CA . THR A 1 157 ? 11.188 15.411 -0.784 1.00 84.00 157 THR A CA 1
ATOM 1135 C C . THR A 1 157 ? 12.088 14.181 -0.760 1.00 84.00 157 THR A C 1
ATOM 1137 O O . THR A 1 157 ? 11.971 13.313 -1.614 1.00 84.00 157 THR A O 1
ATOM 1140 N N . ILE A 1 158 ? 12.988 14.095 0.217 1.00 85.75 158 ILE A N 1
ATOM 1141 C CA . ILE A 1 158 ? 13.871 12.940 0.414 1.00 85.75 158 ILE A CA 1
ATOM 1142 C C . ILE A 1 158 ? 13.432 12.196 1.671 1.00 85.75 158 ILE A C 1
ATOM 1144 O O . ILE A 1 158 ? 13.066 12.823 2.671 1.00 85.75 158 ILE A O 1
ATOM 1148 N N . CYS A 1 159 ? 13.479 10.865 1.637 1.00 89.44 159 CYS A N 1
ATOM 1149 C CA . CYS A 1 159 ? 13.297 10.077 2.846 1.00 89.44 159 CYS A CA 1
ATOM 1150 C C . CYS A 1 159 ? 14.421 10.403 3.849 1.00 89.44 159 CYS A C 1
ATOM 1152 O O . CYS A 1 159 ? 15.601 10.307 3.497 1.00 89.44 159 CYS A O 1
ATOM 1154 N N . PRO A 1 160 ? 14.104 10.768 5.106 1.00 90.19 160 PRO A N 1
ATOM 1155 C CA . PRO A 1 160 ? 15.123 11.081 6.101 1.00 90.19 160 PRO A CA 1
ATOM 1156 C C . PRO A 1 160 ? 16.134 9.944 6.265 1.00 90.19 160 PRO A C 1
ATOM 1158 O O . PRO A 1 160 ? 15.776 8.774 6.169 1.00 90.19 160 PRO A O 1
ATOM 1161 N N . SER A 1 161 ? 17.373 10.267 6.638 1.00 89.88 161 SER A N 1
ATOM 1162 C CA . SER A 1 161 ? 18.425 9.267 6.904 1.00 89.88 161 SER A CA 1
ATOM 1163 C C . SER A 1 161 ? 18.061 8.251 7.999 1.00 89.88 161 SER A C 1
ATOM 1165 O O . SER A 1 161 ? 18.644 7.175 8.074 1.00 89.88 161 SER A O 1
ATOM 1167 N N . SER A 1 162 ? 17.075 8.569 8.843 1.00 91.81 162 SER A N 1
ATOM 1168 C CA . SER A 1 162 ? 16.511 7.644 9.833 1.00 91.81 162 SER A CA 1
ATOM 1169 C C . SER A 1 162 ? 15.570 6.586 9.239 1.00 91.81 162 SER A C 1
ATOM 1171 O O . SER A 1 162 ? 15.157 5.676 9.957 1.00 91.81 162 SER A O 1
ATOM 1173 N N . GLY A 1 163 ? 15.170 6.727 7.973 1.00 93.31 163 GLY A N 1
ATOM 1174 C CA . GLY A 1 163 ? 14.152 5.906 7.317 1.00 93.31 163 GLY A CA 1
ATOM 1175 C C . GLY A 1 163 ? 12.734 6.130 7.843 1.00 93.31 163 GLY A C 1
ATOM 1176 O O . GLY A 1 163 ? 11.835 5.363 7.516 1.00 93.31 163 GLY A O 1
ATOM 1177 N N . ASN A 1 164 ? 12.505 7.130 8.702 1.00 96.12 164 ASN A N 1
ATOM 1178 C CA . ASN A 1 164 ? 11.196 7.389 9.297 1.00 96.12 164 ASN A CA 1
ATOM 1179 C C . ASN A 1 164 ? 10.339 8.255 8.369 1.00 96.12 164 ASN A C 1
ATOM 1181 O O . ASN A 1 164 ? 10.654 9.421 8.142 1.00 96.12 164 ASN A O 1
ATOM 1185 N N . ALA A 1 165 ? 9.215 7.706 7.909 1.00 94.06 165 ALA A N 1
ATOM 1186 C CA . ALA A 1 165 ? 8.317 8.394 6.985 1.00 94.06 165 ALA A CA 1
ATOM 1187 C C . ALA A 1 165 ? 7.364 9.404 7.662 1.00 94.06 165 ALA A C 1
ATOM 1189 O O . ALA A 1 165 ? 6.572 10.063 6.990 1.00 94.06 165 ALA A O 1
ATOM 1190 N N . ARG A 1 166 ? 7.394 9.541 8.997 1.00 95.38 166 ARG A N 1
ATOM 1191 C CA . ARG A 1 166 ? 6.520 10.473 9.727 1.00 95.38 166 ARG A CA 1
ATOM 1192 C C . ARG A 1 166 ? 6.680 11.904 9.208 1.00 95.38 166 ARG A C 1
ATOM 1194 O O . ARG A 1 166 ? 7.778 12.447 9.182 1.00 95.38 166 ARG A O 1
ATOM 1201 N N . GLY A 1 167 ? 5.555 12.542 8.894 1.00 90.94 167 GLY A N 1
ATOM 1202 C CA . GLY A 1 167 ? 5.505 13.924 8.420 1.00 90.94 167 GLY A CA 1
ATOM 1203 C C . GLY A 1 167 ? 5.719 14.094 6.915 1.00 90.94 167 GLY A C 1
ATOM 1204 O O . GLY A 1 167 ? 5.482 15.203 6.425 1.00 90.94 167 GLY A O 1
ATOM 1205 N N . LEU A 1 168 ? 6.099 13.035 6.186 1.00 91.00 168 LEU A N 1
ATOM 1206 C CA . LEU A 1 168 ? 6.129 13.045 4.721 1.00 91.00 168 LEU A CA 1
ATOM 1207 C C . LEU A 1 168 ? 4.707 13.187 4.146 1.00 91.00 168 LEU A C 1
ATOM 1209 O O . LEU A 1 168 ? 3.736 12.865 4.843 1.00 91.00 168 LEU A O 1
ATOM 1213 N N . PRO A 1 169 ? 4.554 13.690 2.908 1.00 89.19 169 PRO A N 1
ATOM 1214 C CA . PRO A 1 169 ? 3.252 13.791 2.254 1.00 89.19 169 PRO A CA 1
ATOM 1215 C C . PRO A 1 169 ? 2.553 12.431 2.138 1.00 89.19 169 PRO A C 1
ATOM 1217 O O . PRO A 1 169 ? 3.178 11.427 1.810 1.00 89.19 169 PRO A O 1
ATOM 1220 N N . ALA A 1 170 ? 1.246 12.405 2.395 1.00 87.38 170 ALA A N 1
ATOM 1221 C CA . ALA A 1 170 ? 0.394 11.234 2.172 1.00 87.38 170 ALA A CA 1
ATOM 1222 C C . ALA A 1 170 ? -0.133 11.148 0.722 1.00 87.38 170 ALA A C 1
ATOM 1224 O O . ALA A 1 170 ? -0.837 10.201 0.376 1.00 87.38 170 ALA A O 1
ATOM 1225 N N . THR A 1 171 ? 0.182 12.147 -0.106 1.00 78.56 171 THR A N 1
ATOM 1226 C CA . THR A 1 171 ? -0.018 12.155 -1.560 1.00 78.56 171 THR A CA 1
ATOM 1227 C C . THR A 1 171 ? 1.208 11.549 -2.238 1.00 78.56 171 THR A C 1
ATOM 1229 O O . THR A 1 171 ? 2.320 11.814 -1.786 1.00 78.56 171 THR A O 1
ATOM 1232 N N . ASP A 1 172 ? 1.010 10.773 -3.307 1.00 74.25 172 ASP A N 1
ATOM 1233 C CA . ASP A 1 172 ? 2.086 10.176 -4.117 1.00 74.25 172 ASP A CA 1
ATOM 1234 C C . ASP A 1 172 ? 3.115 9.409 -3.270 1.00 74.25 172 ASP A C 1
ATOM 1236 O O . ASP A 1 172 ? 4.291 9.761 -3.178 1.00 74.25 172 ASP A O 1
ATOM 1240 N N . ILE A 1 173 ? 2.628 8.363 -2.592 1.00 88.75 173 ILE A N 1
ATOM 1241 C CA . ILE A 1 173 ? 3.407 7.542 -1.660 1.00 88.75 173 ILE A CA 1
ATOM 1242 C C . ILE A 1 173 ? 4.309 6.588 -2.446 1.00 88.75 173 ILE A C 1
ATOM 1244 O O . ILE A 1 173 ? 4.024 5.397 -2.611 1.00 88.75 173 ILE A O 1
ATOM 1248 N N . GLU A 1 174 ? 5.390 7.149 -2.971 1.00 91.00 174 GLU A N 1
ATOM 1249 C CA . GLU A 1 174 ? 6.286 6.479 -3.898 1.00 91.00 174 GLU A CA 1
ATOM 1250 C C . GLU A 1 174 ? 7.752 6.817 -3.606 1.00 91.00 174 GLU A C 1
ATOM 1252 O O . GLU A 1 174 ? 8.068 7.898 -3.106 1.00 91.00 174 GLU A O 1
ATOM 1257 N N . GLN A 1 175 ? 8.657 5.888 -3.915 1.00 89.94 175 GLN A N 1
ATOM 1258 C CA . GLN A 1 175 ? 10.100 6.091 -3.811 1.00 89.94 175 GLN A CA 1
ATOM 1259 C C . GLN A 1 175 ? 10.819 5.683 -5.085 1.00 89.94 175 GLN A C 1
ATOM 1261 O O . GLN A 1 175 ? 10.581 4.591 -5.603 1.00 89.94 175 GLN A O 1
ATOM 1266 N N . THR A 1 176 ? 11.706 6.549 -5.560 1.00 87.12 176 THR A N 1
ATOM 1267 C CA . THR A 1 176 ? 12.509 6.300 -6.758 1.00 87.12 176 THR A CA 1
ATOM 1268 C C . THR A 1 176 ? 13.815 5.620 -6.375 1.00 87.12 176 THR A C 1
ATOM 1270 O O . THR A 1 176 ? 14.598 6.183 -5.616 1.00 87.12 176 THR A O 1
ATOM 1273 N N . ASP A 1 177 ? 14.058 4.445 -6.953 1.00 84.94 177 ASP A N 1
ATOM 1274 C CA . ASP A 1 177 ? 15.344 3.754 -6.891 1.00 84.94 177 ASP A CA 1
ATOM 1275 C C . ASP A 1 177 ? 16.325 4.463 -7.830 1.00 84.94 177 ASP A C 1
ATOM 1277 O O . ASP A 1 177 ? 16.247 4.348 -9.057 1.00 84.94 177 ASP A O 1
ATOM 1281 N N . GLU A 1 178 ? 17.251 5.213 -7.244 1.00 75.00 178 GLU A N 1
ATOM 1282 C CA . GLU A 1 178 ? 18.248 6.014 -7.955 1.00 75.00 178 GLU A CA 1
ATOM 1283 C C . GLU A 1 178 ? 19.197 5.192 -8.839 1.00 75.00 178 GLU A C 1
ATOM 1285 O O . GLU A 1 178 ? 19.725 5.721 -9.821 1.00 75.00 178 GLU A O 1
ATOM 1290 N N . PHE A 1 179 ? 19.377 3.897 -8.554 1.00 75.75 179 PHE A N 1
ATOM 1291 C CA . PHE A 1 179 ? 20.239 3.024 -9.353 1.00 75.75 179 PHE A CA 1
ATOM 1292 C C . PHE A 1 179 ? 19.568 2.573 -10.648 1.00 75.75 179 PHE A C 1
ATOM 1294 O O . PHE A 1 179 ? 20.237 2.416 -11.670 1.00 75.75 179 PHE A O 1
ATOM 1301 N N . SER A 1 180 ? 18.257 2.335 -10.613 1.00 78.06 180 SER A N 1
ATOM 1302 C CA . SER A 1 180 ? 17.513 1.779 -11.747 1.00 78.06 180 SER A CA 1
ATOM 1303 C C . SER A 1 180 ? 16.606 2.782 -12.453 1.00 78.06 180 SER A C 1
ATOM 1305 O O . SER A 1 180 ? 16.110 2.485 -13.539 1.00 78.06 180 SER A O 1
ATOM 1307 N N . GLY A 1 181 ? 16.348 3.941 -11.839 1.00 75.69 181 GLY A N 1
ATOM 1308 C CA . GLY A 1 181 ? 15.289 4.866 -12.252 1.00 75.69 181 GLY A CA 1
ATOM 1309 C C . GLY A 1 181 ? 13.883 4.262 -12.134 1.00 75.69 181 GLY A C 1
ATOM 1310 O O . GLY A 1 181 ? 12.936 4.781 -12.729 1.00 75.69 181 GLY A O 1
ATOM 1311 N N . GLY A 1 182 ? 13.758 3.124 -11.446 1.00 85.00 182 GLY A N 1
ATOM 1312 C CA . GLY A 1 182 ? 12.502 2.468 -11.124 1.00 85.00 182 GLY A CA 1
ATOM 1313 C C . GLY A 1 182 ? 11.862 3.045 -9.868 1.00 85.00 182 GLY A C 1
ATOM 1314 O O . GLY A 1 182 ? 12.408 3.938 -9.226 1.00 85.00 182 GLY A O 1
ATOM 1315 N N . GLN A 1 183 ? 10.683 2.540 -9.517 1.00 90.38 183 GLN A N 1
ATOM 1316 C CA . GLN A 1 183 ? 9.900 3.093 -8.420 1.00 90.38 183 GLN A CA 1
ATOM 1317 C C . GLN A 1 183 ? 9.272 2.009 -7.542 1.00 90.38 183 GLN A C 1
ATOM 1319 O O . GLN A 1 183 ? 8.864 0.946 -8.007 1.00 90.38 183 GLN A O 1
ATOM 1324 N N . THR A 1 184 ? 9.138 2.294 -6.255 1.00 94.38 184 THR A N 1
ATOM 1325 C CA . THR A 1 184 ? 8.294 1.543 -5.325 1.00 94.38 184 THR A CA 1
ATOM 1326 C C . THR A 1 184 ? 7.087 2.397 -4.988 1.00 94.38 184 THR A C 1
ATOM 1328 O O . THR A 1 184 ? 7.258 3.526 -4.551 1.00 94.38 184 THR A O 1
ATOM 1331 N N . SER A 1 185 ? 5.879 1.879 -5.189 1.00 93.50 185 SER A N 1
ATOM 1332 C CA . SER A 1 185 ? 4.625 2.609 -4.994 1.00 93.50 185 SER A CA 1
ATOM 1333 C C . SER A 1 185 ? 3.713 1.847 -4.035 1.00 93.50 185 SER A C 1
ATOM 1335 O O . SER A 1 185 ? 3.550 0.620 -4.132 1.00 93.50 185 SER A O 1
ATOM 1337 N N . VAL A 1 186 ? 3.104 2.579 -3.103 1.00 90.31 186 VAL A N 1
ATOM 1338 C CA . VAL A 1 186 ? 2.058 2.062 -2.217 1.00 90.31 186 VAL A CA 1
ATOM 1339 C C . VAL A 1 186 ? 0.796 2.895 -2.358 1.00 90.31 186 VAL A C 1
ATOM 1341 O O . VAL A 1 186 ? 0.825 4.099 -2.589 1.00 90.31 186 VAL A O 1
ATOM 1344 N N . ALA A 1 187 ? -0.347 2.239 -2.205 1.00 86.62 187 ALA A N 1
ATOM 1345 C CA . ALA A 1 187 ? -1.639 2.892 -2.317 1.00 86.62 187 ALA A CA 1
ATOM 1346 C C . ALA A 1 187 ? -2.531 2.403 -1.186 1.00 86.62 187 ALA A C 1
ATOM 1348 O O . ALA A 1 187 ? -3.122 1.332 -1.291 1.00 86.62 187 ALA A O 1
ATOM 1349 N N . VAL A 1 188 ? -2.641 3.189 -0.119 1.00 87.94 188 VAL A N 1
ATOM 1350 C CA . VAL A 1 188 ? -3.431 2.820 1.060 1.00 87.94 188 VAL A CA 1
ATOM 1351 C C . VAL A 1 188 ? -4.905 3.140 0.817 1.00 87.94 188 VAL A C 1
ATOM 1353 O O . VAL A 1 188 ? -5.220 4.307 0.559 1.00 87.94 188 VAL A O 1
ATOM 1356 N N . PRO A 1 189 ? -5.822 2.162 0.922 1.00 86.81 189 PRO A N 1
ATOM 1357 C CA . PRO A 1 189 ? -7.252 2.434 0.857 1.00 86.81 189 PRO A CA 1
ATOM 1358 C C . PRO A 1 189 ? -7.724 3.386 1.963 1.00 86.81 189 PRO A C 1
ATOM 1360 O O . PRO A 1 189 ? -7.201 3.393 3.080 1.00 86.81 189 PRO A O 1
ATOM 1363 N N . SER A 1 190 ? -8.705 4.218 1.643 1.00 87.62 190 SER A N 1
ATOM 1364 C CA . SER A 1 190 ? -9.517 4.992 2.578 1.00 87.62 190 SER A CA 1
ATOM 1365 C C . SER A 1 190 ? -10.486 4.086 3.341 1.00 87.62 190 SER A C 1
ATOM 1367 O O . SER A 1 190 ? -10.785 2.976 2.906 1.00 87.62 190 SER A O 1
ATOM 1369 N N . ILE A 1 191 ? -10.978 4.565 4.483 1.00 90.25 191 ILE A N 1
ATOM 1370 C CA . ILE A 1 191 ? -12.171 4.015 5.138 1.00 90.25 191 ILE A CA 1
ATOM 1371 C C . ILE A 1 191 ? -13.306 4.955 4.729 1.00 90.25 191 ILE A C 1
ATOM 1373 O O . ILE A 1 191 ? -13.357 6.080 5.217 1.00 90.25 191 ILE A O 1
ATOM 1377 N N . GLU A 1 192 ? -14.126 4.534 3.768 1.00 87.69 192 GLU A N 1
ATOM 1378 C CA . GLU A 1 192 ? -15.121 5.389 3.098 1.00 87.69 192 GLU A CA 1
ATOM 1379 C C . GLU A 1 192 ? -16.379 5.581 3.944 1.00 87.69 192 GLU A C 1
ATOM 1381 O O . GLU A 1 192 ? -16.979 6.652 3.968 1.00 87.69 192 GLU A O 1
ATOM 1386 N N . SER A 1 193 ? -16.783 4.528 4.649 1.00 89.31 193 SER A N 1
ATOM 1387 C CA . SER A 1 193 ? -17.969 4.540 5.493 1.00 89.31 193 SER A CA 1
ATOM 1388 C C . SER A 1 193 ? -17.760 3.674 6.724 1.00 89.31 193 SER A C 1
ATOM 1390 O O . SER A 1 193 ? -17.010 2.692 6.707 1.00 89.31 193 SER A O 1
ATOM 1392 N N . THR A 1 194 ? -18.435 4.055 7.805 1.00 94.56 194 THR A N 1
ATOM 1393 C CA . THR A 1 194 ? -18.509 3.288 9.045 1.00 94.56 194 THR A CA 1
ATOM 1394 C C . THR A 1 194 ? -19.932 3.328 9.571 1.00 94.56 194 THR A C 1
ATOM 1396 O O . THR A 1 194 ? -20.625 4.321 9.406 1.00 94.56 194 THR A O 1
ATOM 1399 N N . ALA A 1 195 ? -20.357 2.268 10.235 1.00 94.75 195 ALA A N 1
ATOM 1400 C CA . ALA A 1 195 ? -21.517 2.257 11.106 1.00 94.75 195 ALA A CA 1
ATOM 1401 C C . ALA A 1 195 ? -21.038 1.660 12.439 1.00 94.75 195 ALA A C 1
ATOM 1403 O O . ALA A 1 195 ? -20.533 0.536 12.423 1.00 94.75 195 ALA A O 1
ATOM 1404 N N . PRO A 1 196 ? -21.106 2.387 13.565 1.00 95.88 196 PRO A N 1
ATOM 1405 C CA . PRO A 1 196 ? -21.659 3.733 13.674 1.00 95.88 196 PRO A CA 1
ATOM 1406 C C . PRO A 1 196 ? -20.809 4.827 13.005 1.00 95.88 196 PRO A C 1
ATOM 1408 O O . PRO A 1 196 ? -19.576 4.721 12.913 1.00 95.88 196 PRO A O 1
ATOM 1411 N N . ILE A 1 197 ? -21.475 5.889 12.549 1.00 94.75 197 ILE A N 1
ATOM 1412 C CA . ILE A 1 197 ? -20.840 7.121 12.060 1.00 94.75 197 ILE A CA 1
ATOM 1413 C C . ILE A 1 197 ? -20.449 8.043 13.224 1.00 94.75 197 ILE A C 1
ATOM 1415 O O . ILE A 1 197 ? -20.707 7.773 14.397 1.00 94.75 197 ILE A O 1
ATOM 1419 N N . GLN A 1 198 ? -19.773 9.142 12.895 1.00 95.88 198 GLN A N 1
ATOM 1420 C CA . GLN A 1 198 ? -19.427 10.184 13.853 1.00 95.88 198 GLN A CA 1
ATOM 1421 C C . GLN A 1 198 ? -20.686 10.835 14.449 1.00 95.88 198 GLN A C 1
ATOM 1423 O O . GLN A 1 198 ? -21.563 11.290 13.723 1.00 95.88 198 GLN A O 1
ATOM 1428 N N . ASP A 1 199 ? -20.713 10.906 15.778 1.00 95.56 199 ASP A N 1
ATOM 1429 C CA . ASP A 1 199 ? -21.762 11.486 16.622 1.00 95.56 199 ASP A CA 1
ATOM 1430 C C . ASP A 1 199 ? -23.152 10.839 16.464 1.00 95.56 199 ASP A C 1
ATOM 1432 O O . ASP A 1 199 ? -24.177 11.459 16.742 1.00 95.56 199 ASP A O 1
ATOM 1436 N N . GLU A 1 200 ? -23.194 9.559 16.082 1.00 95.94 200 GLU A N 1
ATOM 1437 C CA . GLU A 1 200 ? -24.433 8.777 16.034 1.00 95.94 200 GLU A CA 1
ATOM 1438 C C . GLU A 1 200 ? -24.968 8.448 17.440 1.00 95.94 200 GLU A C 1
ATOM 1440 O O . GLU A 1 200 ? -24.206 8.303 18.402 1.00 95.94 200 GLU A O 1
ATOM 1445 N N . THR A 1 201 ? -26.292 8.313 17.564 1.00 96.69 201 THR A N 1
ATOM 1446 C CA . THR A 1 201 ? -26.953 7.778 18.765 1.00 96.69 201 THR A CA 1
ATOM 1447 C C . THR A 1 201 ? -27.534 6.407 18.444 1.00 96.69 201 THR A C 1
ATOM 1449 O O . THR A 1 201 ? -28.283 6.270 17.479 1.00 96.69 201 THR A O 1
ATOM 1452 N N . LEU A 1 202 ? -27.177 5.406 19.243 1.00 96.00 202 LEU A N 1
ATOM 1453 C CA . LEU A 1 202 ? -27.599 4.016 19.099 1.00 96.00 202 LEU A CA 1
ATOM 1454 C C . LEU A 1 202 ? -28.519 3.617 20.254 1.00 96.00 202 LEU A C 1
ATOM 1456 O O . LEU A 1 202 ? -28.491 4.238 21.318 1.00 96.00 202 LEU A O 1
ATOM 1460 N N . TYR A 1 203 ? -29.323 2.581 20.011 1.00 94.50 203 TYR A N 1
ATOM 1461 C CA . TYR A 1 203 ? -30.284 2.041 20.966 1.00 94.50 203 TYR A CA 1
ATOM 1462 C C . TYR A 1 203 ? -30.188 0.513 20.988 1.00 94.50 203 TYR A C 1
ATOM 1464 O O . TYR A 1 203 ? -30.656 -0.168 20.072 1.00 94.50 203 TYR A O 1
ATOM 1472 N N . GLY A 1 204 ? -29.610 -0.030 22.052 1.00 95.25 204 GLY A N 1
ATOM 1473 C CA . GLY A 1 204 ? -29.439 -1.459 22.259 1.00 95.25 204 GLY A CA 1
ATOM 1474 C C . GLY A 1 204 ? -28.418 -2.105 21.310 1.00 95.25 204 GLY A C 1
ATOM 1475 O O . GLY A 1 204 ? -27.469 -1.467 20.860 1.00 95.25 204 GLY A O 1
ATOM 1476 N N . PRO A 1 205 ? -28.549 -3.418 21.038 1.00 96.69 205 PRO A N 1
ATOM 1477 C CA . PRO A 1 205 ? -27.647 -4.122 20.131 1.00 96.69 205 PRO A CA 1
ATOM 1478 C C . PRO A 1 205 ? -27.680 -3.535 18.717 1.00 96.69 205 PRO A C 1
ATOM 1480 O O . PRO A 1 205 ? -28.747 -3.228 18.190 1.00 96.69 205 PRO A O 1
ATOM 1483 N N . PHE A 1 206 ? -26.522 -3.465 18.066 1.00 96.94 206 PHE A N 1
ATOM 1484 C CA . PHE A 1 206 ? -26.393 -2.915 16.716 1.00 96.94 206 PHE A CA 1
ATOM 1485 C C . PHE A 1 206 ? -25.420 -3.729 15.861 1.00 96.94 206 PHE A C 1
ATOM 1487 O O . PHE A 1 206 ? -24.731 -4.633 16.341 1.00 96.94 206 PHE A O 1
ATOM 1494 N N . ILE A 1 207 ? -25.370 -3.418 14.566 1.00 97.44 207 ILE A N 1
ATOM 1495 C CA . ILE A 1 207 ? -24.398 -3.988 13.632 1.00 97.44 207 ILE A CA 1
ATOM 1496 C C . ILE A 1 207 ? -23.325 -2.946 13.350 1.00 97.44 207 ILE A C 1
ATOM 1498 O O . ILE A 1 207 ? -23.625 -1.848 12.890 1.00 97.44 207 ILE A O 1
ATOM 1502 N N . ALA A 1 208 ? -22.073 -3.310 13.607 1.00 97.31 208 ALA A N 1
ATOM 1503 C CA . ALA A 1 208 ? -20.929 -2.523 13.202 1.00 97.31 208 ALA A CA 1
ATOM 1504 C C . ALA A 1 208 ? -20.420 -2.963 11.828 1.00 97.31 208 ALA A C 1
ATOM 1506 O O . ALA A 1 208 ? -20.201 -4.151 11.588 1.00 97.31 208 ALA A O 1
ATOM 1507 N N . SER A 1 209 ? -20.171 -2.010 10.939 1.00 95.38 209 SER A N 1
ATOM 1508 C CA . SER A 1 209 ? -19.632 -2.273 9.603 1.00 95.38 209 SER A CA 1
ATOM 1509 C C . SER A 1 209 ? -18.718 -1.146 9.156 1.00 95.38 209 SER A C 1
ATOM 1511 O O . SER A 1 209 ? -18.891 -0.004 9.573 1.00 95.38 209 SER A O 1
ATOM 1513 N N . ALA A 1 210 ? -17.764 -1.442 8.282 1.00 93.69 210 ALA A N 1
ATOM 1514 C CA . ALA A 1 210 ? -16.964 -0.420 7.621 1.00 93.69 210 ALA A CA 1
ATOM 1515 C C . ALA A 1 210 ? -16.631 -0.854 6.198 1.00 93.69 210 ALA A C 1
ATOM 1517 O O . ALA A 1 210 ? -16.496 -2.050 5.949 1.00 93.69 210 ALA A O 1
ATOM 1518 N N . GLN A 1 211 ? -16.467 0.111 5.295 1.00 89.94 211 GLN A N 1
ATOM 1519 C CA . GLN A 1 211 ? -16.143 -0.163 3.900 1.00 89.94 211 GLN A CA 1
ATOM 1520 C C . GLN A 1 211 ? -14.805 0.481 3.512 1.00 89.94 211 GLN A C 1
ATOM 1522 O O . GLN A 1 211 ? -14.639 1.697 3.663 1.00 89.94 211 GLN A O 1
ATOM 1527 N N . PRO A 1 212 ? -13.843 -0.301 2.995 1.00 88.69 212 PRO A N 1
ATOM 1528 C CA . PRO A 1 212 ? -12.609 0.238 2.453 1.00 88.69 212 PRO A CA 1
ATOM 1529 C C . PRO A 1 212 ? -12.830 0.771 1.035 1.00 88.69 212 PRO A C 1
ATOM 1531 O O . PRO A 1 212 ? -13.600 0.203 0.251 1.00 88.69 212 PRO A O 1
ATOM 1534 N N . GLY A 1 213 ? -12.074 1.802 0.663 1.00 82.69 213 GLY A N 1
ATOM 1535 C CA . GLY A 1 213 ? -12.149 2.323 -0.688 1.00 82.69 213 GLY A CA 1
ATOM 1536 C C . GLY A 1 213 ? -10.914 2.966 -1.267 1.00 82.69 213 GLY A C 1
ATOM 1537 O O . GLY A 1 213 ? -9.962 3.315 -0.581 1.00 82.69 213 GLY A O 1
ATOM 1538 N N . LEU A 1 214 ? -10.897 3.033 -2.592 1.00 73.25 214 LEU A N 1
ATOM 1539 C CA . LEU A 1 214 ? -9.816 3.616 -3.372 1.00 73.25 214 LEU A CA 1
ATOM 1540 C C . LEU A 1 214 ? -10.414 4.479 -4.464 1.00 73.25 214 LEU A C 1
ATOM 1542 O O . LEU A 1 214 ? -11.308 3.991 -5.149 1.00 73.25 214 LEU A O 1
ATOM 1546 N N . PRO A 1 215 ? -9.908 5.694 -4.703 1.00 57.97 215 PRO A N 1
ATOM 1547 C CA . PRO A 1 215 ? -10.352 6.466 -5.851 1.00 57.97 215 PRO A CA 1
ATOM 1548 C C . PRO A 1 215 ? -10.074 5.673 -7.140 1.00 57.97 215 PRO A C 1
ATOM 1550 O O . PRO A 1 215 ? -8.923 5.425 -7.502 1.00 57.97 215 PRO A O 1
ATOM 1553 N N . GLY A 1 216 ? -11.140 5.223 -7.804 1.00 45.34 216 GLY A N 1
ATOM 1554 C CA . GLY A 1 216 ? -11.110 4.548 -9.098 1.00 45.34 216 GLY A CA 1
ATOM 1555 C C . GLY A 1 216 ? -11.670 5.426 -10.220 1.00 45.34 216 GLY A C 1
ATOM 1556 O O . GLY A 1 216 ? -12.350 6.427 -9.984 1.00 45.34 216 GLY A O 1
ATOM 1557 N N . MET A 1 217 ? -11.408 5.036 -11.472 1.00 33.41 217 MET A N 1
ATOM 1558 C CA . MET A 1 217 ? -12.032 5.668 -12.643 1.00 33.41 217 MET A CA 1
ATOM 1559 C C . MET A 1 217 ? -13.566 5.590 -12.538 1.00 33.41 217 MET A C 1
ATOM 1561 O O . MET A 1 217 ? -14.113 4.536 -12.219 1.00 33.41 217 MET A O 1
ATOM 1565 N N . GLY A 1 218 ? -14.257 6.701 -12.812 1.00 35.72 218 GLY A N 1
ATOM 1566 C CA . GLY A 1 218 ? -15.725 6.762 -12.805 1.00 35.72 218 GLY A CA 1
ATOM 1567 C C . GLY A 1 218 ? -16.382 6.786 -11.418 1.00 35.72 218 GLY A C 1
ATOM 1568 O O . GLY A 1 218 ? -17.574 6.515 -11.326 1.00 35.72 218 GLY A O 1
ATOM 1569 N N . GLY A 1 219 ? -15.635 7.085 -10.347 1.00 40.41 219 GLY A N 1
ATOM 1570 C CA . GLY A 1 219 ? -16.188 7.204 -8.988 1.00 40.41 219 GLY A CA 1
ATOM 1571 C C . GLY A 1 219 ? -16.412 5.871 -8.265 1.00 40.41 219 GLY A C 1
ATOM 1572 O O . GLY A 1 219 ? -16.994 5.856 -7.187 1.00 40.41 219 GLY A O 1
ATOM 1573 N N . SER A 1 220 ? -15.944 4.750 -8.828 1.00 44.72 220 SER A N 1
ATOM 1574 C CA . SER A 1 220 ? -15.930 3.456 -8.137 1.00 44.72 220 SER A CA 1
ATOM 1575 C C . SER A 1 220 ? -14.893 3.470 -7.015 1.00 44.72 220 SER A C 1
ATOM 1577 O O . SER A 1 220 ? -13.716 3.710 -7.284 1.00 44.72 220 SER A O 1
ATOM 1579 N N . THR A 1 221 ? -15.313 3.154 -5.789 1.00 56.62 221 THR A N 1
ATOM 1580 C CA . THR A 1 221 ? -14.470 3.221 -4.587 1.00 56.62 221 THR A CA 1
ATOM 1581 C C . THR A 1 221 ? -14.316 1.898 -3.842 1.00 56.62 221 THR A C 1
ATOM 1583 O O . THR A 1 221 ? -14.093 1.916 -2.647 1.00 56.62 221 THR A O 1
ATOM 1586 N N . ILE A 1 222 ? -14.393 0.723 -4.476 1.00 61.28 222 ILE A N 1
ATOM 1587 C CA . ILE A 1 222 ? -14.272 -0.548 -3.728 1.00 61.28 222 ILE A CA 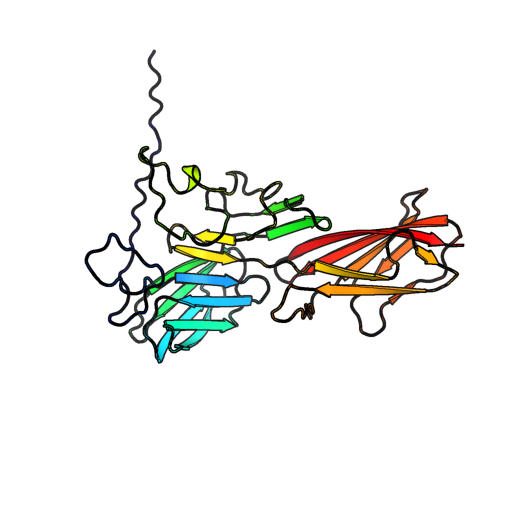1
ATOM 1588 C C . ILE A 1 222 ? -12.822 -1.044 -3.688 1.00 61.28 222 ILE A C 1
ATOM 1590 O O . ILE A 1 222 ? -12.218 -1.327 -4.723 1.00 61.28 222 ILE A O 1
ATOM 1594 N N . ALA A 1 223 ? -12.287 -1.224 -2.478 1.00 66.88 223 ALA A N 1
ATOM 1595 C CA . ALA A 1 223 ? -11.011 -1.894 -2.240 1.00 66.88 223 ALA A CA 1
ATOM 1596 C C . ALA A 1 223 ? -11.238 -3.279 -1.611 1.00 66.88 223 ALA A C 1
ATOM 1598 O O . ALA A 1 223 ? -11.252 -3.429 -0.396 1.00 66.88 223 ALA A O 1
ATOM 1599 N N . THR A 1 224 ? -11.421 -4.318 -2.427 1.00 65.69 224 THR A N 1
ATOM 1600 C CA . THR A 1 224 ? -11.692 -5.671 -1.909 1.00 65.69 224 THR A CA 1
ATOM 1601 C C . THR A 1 224 ? -10.505 -6.256 -1.140 1.00 65.69 224 THR A C 1
ATOM 1603 O O . THR A 1 224 ? -9.356 -6.081 -1.548 1.00 65.69 224 THR A O 1
ATOM 1606 N N . GLY A 1 225 ? -10.782 -7.048 -0.099 1.00 66.94 225 GLY A N 1
ATOM 1607 C CA . GLY A 1 225 ? -9.781 -7.905 0.549 1.00 66.94 225 GLY A CA 1
ATOM 1608 C C . GLY A 1 225 ? -8.869 -7.195 1.552 1.00 66.94 225 GLY A C 1
ATOM 1609 O O . GLY A 1 225 ? -7.758 -7.670 1.788 1.00 66.94 225 GLY A O 1
ATOM 1610 N N . THR A 1 226 ? -9.321 -6.081 2.135 1.00 84.19 226 THR A N 1
ATOM 1611 C CA . THR A 1 226 ? -8.556 -5.323 3.134 1.00 84.19 226 THR A CA 1
ATOM 1612 C C . THR A 1 226 ? -9.349 -5.227 4.441 1.00 84.19 226 THR A C 1
ATOM 1614 O O . THR A 1 226 ? -10.192 -4.342 4.562 1.00 84.19 226 THR A O 1
ATOM 1617 N N . PRO A 1 227 ? -9.119 -6.125 5.417 1.00 90.81 227 PRO A N 1
ATOM 1618 C CA . PRO A 1 227 ? -9.929 -6.168 6.628 1.00 90.81 227 PRO A CA 1
ATOM 1619 C C . PRO A 1 227 ? -9.803 -4.869 7.430 1.00 90.81 227 PRO A C 1
ATOM 1621 O O . PRO A 1 227 ? -8.712 -4.300 7.560 1.00 90.81 227 PRO A O 1
ATOM 1624 N N . ILE A 1 228 ? -10.921 -4.435 8.008 1.00 95.12 228 ILE A N 1
ATOM 1625 C CA . ILE A 1 228 ? -10.979 -3.279 8.905 1.00 95.12 228 ILE A CA 1
ATOM 1626 C C . ILE A 1 228 ? -11.281 -3.796 10.305 1.00 95.12 228 ILE A C 1
ATOM 1628 O O . ILE A 1 228 ? -12.358 -4.334 10.543 1.00 95.12 228 ILE A O 1
ATOM 1632 N N . SER A 1 229 ? -10.351 -3.639 11.243 1.00 97.31 229 SER A N 1
ATOM 1633 C CA . SER A 1 229 ? -10.614 -3.969 12.643 1.00 97.31 229 SER A CA 1
ATOM 1634 C C . SER A 1 229 ? -11.326 -2.822 13.352 1.00 97.31 229 SER A C 1
ATOM 1636 O O . SER A 1 229 ? -11.128 -1.649 13.029 1.00 97.31 229 SER A O 1
ATOM 1638 N N . LEU A 1 230 ? -12.146 -3.169 14.341 1.00 98.44 230 LEU A N 1
ATOM 1639 C CA . LEU A 1 230 ? -12.881 -2.234 15.182 1.00 98.44 230 LEU A CA 1
ATOM 1640 C C . LEU A 1 230 ? -12.518 -2.469 16.644 1.00 98.44 230 LEU A C 1
ATOM 1642 O O . LEU A 1 230 ? -12.550 -3.593 17.137 1.00 98.44 230 LEU A O 1
ATOM 1646 N N . THR A 1 231 ? -12.221 -1.390 17.357 1.00 98.56 231 THR A N 1
ATOM 1647 C CA . THR A 1 231 ? -12.172 -1.359 18.822 1.00 98.56 231 THR A CA 1
ATOM 1648 C C . THR A 1 231 ? -13.128 -0.289 19.321 1.00 98.56 231 THR A C 1
ATOM 1650 O O . THR A 1 231 ? -13.012 0.861 18.900 1.00 98.56 231 THR A O 1
ATOM 1653 N N . ILE A 1 232 ? -14.041 -0.643 20.222 1.00 98.50 232 ILE A N 1
ATOM 1654 C CA . ILE A 1 232 ? -14.927 0.311 20.895 1.00 98.50 232 ILE A CA 1
ATOM 1655 C C . ILE A 1 232 ? -14.477 0.441 22.343 1.00 98.50 232 ILE A C 1
ATOM 1657 O O . ILE A 1 232 ? -14.337 -0.556 23.057 1.00 98.50 232 ILE A O 1
ATOM 1661 N N . SER A 1 233 ? -14.289 1.677 22.787 1.00 98.38 233 SER A N 1
ATOM 1662 C CA . SER A 1 233 ? -13.903 1.993 24.157 1.00 98.38 233 SER A CA 1
ATOM 1663 C C . SER A 1 233 ? -14.869 2.994 24.778 1.00 98.38 233 SER A C 1
ATOM 1665 O O . SER A 1 233 ? -15.317 3.925 24.106 1.00 98.38 233 SER A O 1
ATOM 1667 N N . SER A 1 234 ? -15.166 2.836 26.070 1.00 97.31 234 SER A N 1
ATOM 1668 C CA . SER A 1 234 ? -15.894 3.851 26.840 1.00 97.31 234 SER A CA 1
ATOM 1669 C C . SER A 1 234 ? -15.136 5.175 26.786 1.00 97.31 234 SER A C 1
ATOM 1671 O O . SER A 1 234 ? -13.932 5.220 27.048 1.00 97.31 234 SER A O 1
ATOM 1673 N N . ALA A 1 235 ? -15.826 6.270 26.464 1.00 95.19 235 ALA A N 1
ATOM 1674 C CA . ALA A 1 235 ? -15.206 7.590 26.437 1.00 95.19 235 ALA A CA 1
ATOM 1675 C C . ALA A 1 235 ? -14.841 8.095 27.844 1.00 95.19 235 ALA A C 1
ATOM 1677 O O . ALA A 1 235 ? -13.962 8.947 27.959 1.00 95.19 235 ALA A O 1
ATOM 1678 N N . ALA A 1 236 ? -15.499 7.575 28.889 1.00 93.06 236 ALA A N 1
ATOM 1679 C CA . ALA A 1 236 ? -15.275 7.974 30.276 1.00 93.06 236 ALA A CA 1
ATOM 1680 C C . ALA A 1 236 ? -14.063 7.267 30.901 1.00 93.06 236 ALA A C 1
ATOM 1682 O O . ALA A 1 236 ? -13.223 7.920 31.512 1.00 93.06 236 ALA A O 1
ATOM 1683 N N . SER A 1 237 ? -13.957 5.943 30.740 1.00 94.31 237 SER A N 1
ATOM 1684 C CA . SER A 1 237 ? -12.893 5.143 31.370 1.00 94.31 237 SER A CA 1
ATOM 1685 C C . SER A 1 237 ? -11.761 4.746 30.421 1.00 94.31 237 SER A C 1
ATOM 1687 O O . SER A 1 237 ? -10.713 4.294 30.874 1.00 94.31 237 SER A O 1
ATOM 1689 N N . GLY A 1 238 ? -11.962 4.852 29.104 1.00 94.69 238 GLY A N 1
ATOM 1690 C CA . GLY A 1 238 ? -11.047 4.305 28.098 1.00 94.69 238 GLY A CA 1
ATOM 1691 C C . GLY A 1 238 ? -11.063 2.774 28.004 1.00 94.69 238 GLY A C 1
ATOM 1692 O O . GLY A 1 238 ? -10.345 2.206 27.182 1.00 94.69 238 GLY A O 1
ATOM 1693 N N . GLN A 1 239 ? -11.881 2.090 28.813 1.00 96.81 239 GLN A N 1
ATOM 1694 C CA . GLN A 1 239 ? -11.979 0.635 28.807 1.00 96.81 239 GLN A CA 1
ATOM 1695 C C . GLN A 1 239 ? -12.532 0.147 27.468 1.00 96.81 239 GLN A C 1
ATOM 1697 O O . GLN A 1 239 ? -13.563 0.632 27.004 1.00 96.81 239 GLN A O 1
ATOM 1702 N N . THR A 1 240 ? -11.862 -0.836 26.865 1.00 97.94 240 THR A N 1
ATOM 1703 C CA . THR A 1 240 ? -12.374 -1.524 25.674 1.00 97.94 240 THR A CA 1
ATOM 1704 C C . THR A 1 240 ? -13.562 -2.389 26.067 1.00 97.94 240 THR A C 1
ATOM 1706 O O . THR A 1 240 ? -13.437 -3.254 26.930 1.00 97.94 240 THR A O 1
ATOM 1709 N N . VAL A 1 241 ? -14.702 -2.142 25.430 1.00 97.62 241 VAL A N 1
ATOM 1710 C CA . VAL A 1 241 ? -15.961 -2.865 25.668 1.00 97.62 241 VAL A CA 1
ATOM 1711 C C . VAL A 1 241 ? -16.300 -3.818 24.527 1.00 97.62 241 VAL A C 1
ATOM 1713 O O . VAL A 1 241 ? -17.066 -4.755 24.715 1.00 97.62 241 VAL A O 1
ATOM 1716 N N . PHE A 1 242 ? -15.706 -3.607 23.351 1.00 98.25 242 PHE A N 1
ATOM 1717 C CA . PHE A 1 242 ? -15.892 -4.472 22.197 1.00 98.25 242 PHE A CA 1
ATOM 1718 C C . PHE A 1 242 ? -14.675 -4.422 21.270 1.00 98.25 242 PHE A C 1
ATOM 1720 O O . PHE A 1 242 ? -14.025 -3.383 21.126 1.00 98.25 242 PHE A O 1
ATOM 1727 N N . HIS A 1 243 ? -14.384 -5.545 20.617 1.00 98.25 243 HIS A N 1
ATOM 1728 C CA . HIS A 1 243 ? -13.346 -5.648 19.602 1.00 98.25 243 HIS A CA 1
ATOM 1729 C C . HIS A 1 243 ? -13.749 -6.654 18.520 1.00 98.25 243 HIS A C 1
ATOM 1731 O O . HIS A 1 243 ? -14.187 -7.761 18.829 1.00 98.25 243 HIS A O 1
ATOM 1737 N N . ALA A 1 244 ? -13.503 -6.302 17.260 1.00 98.00 244 ALA A N 1
ATOM 1738 C CA . ALA A 1 244 ? -13.642 -7.192 16.116 1.00 98.00 244 ALA A CA 1
ATOM 1739 C C . ALA A 1 244 ? -12.417 -7.080 15.203 1.00 98.00 244 ALA A C 1
ATOM 1741 O O . ALA A 1 244 ? -11.955 -5.984 14.890 1.00 98.00 244 ALA A O 1
ATOM 1742 N N . ALA A 1 245 ? -11.898 -8.223 14.751 1.00 95.81 245 ALA A N 1
ATOM 1743 C CA . ALA A 1 245 ? -10.733 -8.264 13.865 1.00 95.81 245 ALA A CA 1
ATOM 1744 C C . ALA A 1 245 ? -11.058 -7.833 12.425 1.00 95.81 245 ALA A C 1
ATOM 1746 O O . ALA A 1 245 ? -10.178 -7.327 11.734 1.00 95.81 245 ALA A O 1
ATOM 1747 N N . ASN A 1 246 ? -12.305 -8.030 11.986 1.00 95.38 246 ASN A N 1
ATOM 1748 C CA . ASN A 1 246 ? -12.788 -7.570 10.692 1.00 95.38 246 ASN A CA 1
ATOM 1749 C C . ASN A 1 246 ? -14.279 -7.209 10.758 1.00 95.38 246 ASN A C 1
ATOM 1751 O O . ASN A 1 246 ? -15.089 -8.064 11.107 1.00 95.38 246 ASN A O 1
ATOM 1755 N N . VAL A 1 247 ? -14.620 -5.975 10.394 1.00 95.00 247 VAL A N 1
ATOM 1756 C CA . VAL A 1 247 ? -15.995 -5.467 10.247 1.00 95.00 247 VAL A CA 1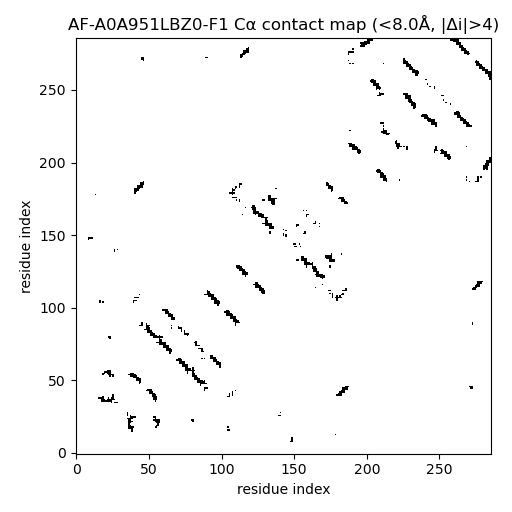
ATOM 1757 C C . VAL A 1 247 ? -16.394 -5.208 8.790 1.00 95.00 247 VAL A C 1
ATOM 1759 O O . VAL A 1 247 ? -17.555 -4.912 8.523 1.00 95.00 247 VAL A O 1
ATOM 1762 N N . ASP A 1 248 ? -15.454 -5.343 7.852 1.00 92.19 248 ASP A N 1
ATOM 1763 C CA . ASP A 1 248 ? -15.720 -5.328 6.411 1.00 92.19 248 ASP A CA 1
ATOM 1764 C C . ASP A 1 248 ? -16.183 -6.729 5.983 1.00 92.19 248 ASP A C 1
ATOM 1766 O O . ASP A 1 248 ? -15.402 -7.579 5.541 1.00 92.19 248 ASP A O 1
ATOM 1770 N N . THR A 1 249 ? -17.458 -7.023 6.245 1.00 89.56 249 THR A N 1
ATOM 1771 C CA . THR A 1 249 ? -18.136 -8.253 5.819 1.00 89.56 249 THR A CA 1
ATOM 1772 C C . THR A 1 249 ? -19.503 -7.908 5.233 1.00 89.56 249 THR A C 1
ATOM 1774 O O . THR A 1 249 ? -20.057 -6.850 5.525 1.00 89.56 249 THR A O 1
ATOM 1777 N N . ALA A 1 250 ? -20.093 -8.823 4.458 1.00 87.56 250 ALA A N 1
ATOM 1778 C CA . ALA A 1 250 ? -21.408 -8.609 3.846 1.00 87.56 250 ALA A CA 1
ATOM 1779 C C . ALA A 1 250 ? -22.535 -8.313 4.859 1.00 87.56 250 ALA A C 1
ATOM 1781 O O . ALA A 1 250 ? -23.551 -7.742 4.478 1.00 87.56 250 ALA A O 1
ATOM 1782 N N . LEU A 1 251 ? -22.369 -8.710 6.126 1.00 90.94 251 LEU A N 1
ATOM 1783 C CA . LEU A 1 251 ? -23.357 -8.527 7.195 1.00 90.94 251 LEU A CA 1
ATOM 1784 C C . LEU A 1 251 ? -22.862 -7.607 8.323 1.00 90.94 251 LEU A C 1
ATOM 1786 O O . LEU A 1 251 ? -23.575 -7.427 9.306 1.00 90.94 251 LEU A O 1
ATOM 1790 N N . GLY A 1 252 ? -21.643 -7.068 8.230 1.00 93.12 252 GLY A N 1
ATOM 1791 C CA . GLY A 1 252 ? -20.972 -6.430 9.364 1.00 93.12 252 GLY A CA 1
ATOM 1792 C C . GLY A 1 252 ? -20.706 -7.407 10.518 1.00 93.12 252 GLY A C 1
ATOM 1793 O O . GLY A 1 252 ? -20.504 -8.607 10.315 1.00 93.12 252 GLY A O 1
ATOM 1794 N N . VAL A 1 253 ? -20.664 -6.886 11.743 1.00 97.44 253 VAL A N 1
ATOM 1795 C CA . VAL A 1 253 ? -20.456 -7.645 12.981 1.00 97.44 253 VAL A CA 1
ATOM 1796 C C . VAL A 1 253 ? -21.437 -7.167 14.042 1.00 97.44 253 VAL A C 1
ATOM 1798 O O . VAL A 1 253 ? -21.572 -5.970 14.273 1.00 97.44 253 VAL A O 1
ATOM 1801 N N . SER A 1 254 ? -22.096 -8.101 14.728 1.00 97.31 254 SER A N 1
ATOM 1802 C CA . SER A 1 254 ? -22.988 -7.758 15.836 1.00 97.31 254 SER A CA 1
ATOM 1803 C C . SER A 1 254 ? -22.210 -7.249 17.048 1.00 97.31 254 SER A C 1
ATOM 1805 O O . SER A 1 254 ? -21.297 -7.915 17.542 1.00 97.31 254 SER A O 1
ATOM 1807 N N . VAL A 1 255 ? -22.614 -6.080 17.536 1.00 97.62 255 VAL A N 1
ATOM 1808 C CA . VAL A 1 255 ? -22.188 -5.516 18.813 1.00 97.62 255 VAL A CA 1
ATOM 1809 C C . VAL A 1 255 ? -23.335 -5.700 19.811 1.00 97.62 255 VAL A C 1
ATOM 1811 O O . VAL A 1 255 ? -24.472 -5.323 19.509 1.00 97.62 255 VAL A O 1
ATOM 1814 N N . PRO A 1 256 ? -23.082 -6.305 20.986 1.00 96.19 256 PRO A N 1
ATOM 1815 C CA . PRO A 1 256 ? -24.101 -6.412 22.021 1.00 96.19 256 PRO A CA 1
ATOM 1816 C C . PRO A 1 256 ? -24.499 -5.020 22.521 1.00 96.19 256 PRO A C 1
ATOM 1818 O O . PRO A 1 256 ? -23.719 -4.075 22.418 1.00 96.19 256 PRO A O 1
ATOM 1821 N N . GLY A 1 257 ? -25.695 -4.911 23.103 1.00 93.00 257 GLY A N 1
ATOM 1822 C CA . GLY A 1 257 ? -26.131 -3.667 23.735 1.00 93.00 257 GLY A CA 1
ATOM 1823 C C . GLY A 1 257 ? -25.110 -3.211 24.776 1.00 93.00 257 GLY A C 1
ATOM 1824 O O . GLY A 1 257 ? -24.686 -3.997 25.629 1.00 93.00 257 GLY A O 1
ATOM 1825 N N . LEU A 1 258 ? -24.682 -1.958 24.662 1.00 95.94 258 LEU A N 1
ATOM 1826 C CA . LEU A 1 258 ? -23.726 -1.354 25.579 1.00 95.94 258 LEU A CA 1
ATOM 1827 C C . LEU A 1 258 ? -24.478 -0.675 26.731 1.00 95.94 258 LEU A C 1
ATOM 1829 O O . LEU A 1 258 ? -25.687 -0.466 26.673 1.00 95.94 258 LEU A O 1
ATOM 1833 N N . ALA A 1 259 ? -23.774 -0.338 27.811 1.00 96.12 259 ALA A N 1
ATOM 1834 C CA . ALA A 1 259 ? -24.370 0.507 28.842 1.00 96.12 259 ALA A CA 1
ATOM 1835 C C . ALA A 1 259 ? -24.587 1.931 28.287 1.00 96.12 259 ALA A C 1
ATOM 1837 O O . ALA A 1 259 ? -23.741 2.389 27.509 1.00 96.12 259 ALA A O 1
ATOM 1838 N N . PRO A 1 260 ? -25.631 2.663 28.712 1.00 96.38 260 PRO A N 1
ATOM 1839 C CA . PRO A 1 260 ? -25.828 4.044 28.287 1.00 96.38 260 PRO A CA 1
ATOM 1840 C C . PRO A 1 260 ? -24.592 4.912 28.553 1.00 96.38 260 PRO A C 1
ATOM 1842 O O . PRO A 1 260 ? -23.984 4.850 29.627 1.00 96.38 260 PRO A O 1
ATOM 1845 N N . GLY A 1 261 ? -24.199 5.716 27.566 1.00 96.56 261 GLY A N 1
ATOM 1846 C CA . GLY A 1 261 ? -23.016 6.569 27.651 1.00 96.56 261 GLY A CA 1
ATOM 1847 C C . GLY A 1 261 ? -22.321 6.821 26.314 1.00 96.56 261 GLY A C 1
ATOM 1848 O O . GLY A 1 261 ? -22.713 6.319 25.267 1.00 96.56 261 GLY A O 1
ATOM 1849 N N . SER A 1 262 ? -21.262 7.633 26.341 1.00 97.69 262 SER A N 1
ATOM 1850 C CA . SER A 1 262 ? -20.462 7.936 25.147 1.00 97.69 262 SER A CA 1
ATOM 1851 C C . SER A 1 262 ? -19.335 6.927 24.927 1.00 97.69 262 SER A C 1
ATOM 1853 O O . SER A 1 262 ? -18.617 6.560 25.861 1.00 97.69 262 SER A O 1
ATOM 1855 N N . TYR A 1 263 ? -19.091 6.596 23.662 1.00 98.31 263 TYR A N 1
ATOM 1856 C CA . TYR A 1 263 ? -18.068 5.656 23.217 1.00 98.31 263 TYR A CA 1
ATOM 1857 C C . TYR A 1 263 ? -17.199 6.243 22.108 1.00 98.31 263 TYR A C 1
ATOM 1859 O O . TYR A 1 263 ? -17.610 7.131 21.361 1.00 98.31 263 TYR A O 1
ATOM 1867 N N . ARG A 1 264 ? -15.970 5.735 21.999 1.00 97.94 264 ARG A N 1
ATOM 1868 C CA . ARG A 1 264 ? -15.058 5.992 20.882 1.00 97.94 264 ARG A CA 1
ATOM 1869 C C . ARG A 1 264 ? -14.838 4.692 20.128 1.00 97.94 264 ARG A C 1
ATOM 1871 O O . ARG A 1 264 ? -14.412 3.707 20.727 1.00 97.94 264 ARG A O 1
ATOM 1878 N N . ALA A 1 265 ? -15.077 4.713 18.828 1.00 97.94 265 ALA A N 1
ATOM 1879 C CA . ALA A 1 265 ? -14.716 3.637 17.924 1.00 97.94 265 ALA A CA 1
ATOM 1880 C C . ALA A 1 265 ? -13.398 3.983 17.220 1.00 97.94 265 ALA A C 1
ATOM 1882 O O . ALA A 1 265 ? -13.188 5.096 16.735 1.00 97.94 265 ALA A O 1
ATOM 1883 N N . LYS A 1 266 ? -12.481 3.021 17.195 1.00 97.75 266 LYS A N 1
ATOM 1884 C CA . LYS A 1 266 ? -11.238 3.068 16.432 1.00 97.75 266 LYS A CA 1
ATOM 1885 C C . LYS A 1 266 ? -11.318 2.015 15.339 1.00 97.75 266 LYS A C 1
ATOM 1887 O O . LYS A 1 266 ? -11.369 0.824 15.642 1.00 97.75 266 LYS A O 1
ATOM 1892 N N . TRP A 1 267 ? -11.257 2.474 14.100 1.00 97.62 267 TRP A N 1
ATOM 1893 C CA . TRP A 1 267 ? -11.259 1.658 12.896 1.00 97.62 267 TRP A CA 1
ATOM 1894 C C . TRP A 1 267 ? -9.835 1.595 12.361 1.00 97.62 267 TRP A C 1
ATOM 1896 O O . TRP A 1 267 ? -9.206 2.640 12.186 1.00 97.62 267 TRP A O 1
ATOM 1906 N N . VAL A 1 268 ? -9.301 0.398 12.131 1.00 96.75 268 VAL A N 1
ATOM 1907 C CA . VAL A 1 268 ? -7.955 0.230 11.570 1.00 96.75 268 VAL A CA 1
ATOM 1908 C C . VAL A 1 268 ? -8.024 -0.670 10.354 1.00 96.75 268 VAL A C 1
ATOM 1910 O O . VAL A 1 268 ? -8.233 -1.874 10.459 1.00 96.75 268 VAL A O 1
ATOM 1913 N N . LEU A 1 269 ? -7.789 -0.067 9.200 1.00 94.44 269 LEU A N 1
ATOM 1914 C CA . LEU A 1 269 ? -7.519 -0.764 7.960 1.00 94.44 269 LEU A CA 1
ATOM 1915 C C . LEU A 1 269 ? -6.039 -1.137 7.922 1.00 94.44 269 LEU A C 1
ATOM 1917 O O . LEU A 1 269 ? -5.184 -0.287 8.192 1.00 94.44 269 LEU A O 1
ATOM 1921 N N . LYS A 1 270 ? -5.738 -2.389 7.572 1.00 92.19 270 LYS A N 1
ATOM 1922 C CA . LYS A 1 270 ? -4.368 -2.849 7.328 1.00 92.19 270 LYS A CA 1
ATOM 1923 C C . LYS A 1 270 ? -4.307 -3.686 6.059 1.00 92.19 270 LYS A C 1
ATOM 1925 O O . LYS A 1 270 ? -5.012 -4.687 5.951 1.00 92.19 270 LYS A O 1
ATOM 1930 N N . ASP A 1 271 ? -3.448 -3.292 5.127 1.00 88.88 271 ASP A N 1
ATOM 1931 C CA . ASP A 1 271 ? -3.288 -4.006 3.864 1.00 88.88 271 ASP A CA 1
ATOM 1932 C C . ASP A 1 271 ? -2.215 -5.108 3.911 1.00 88.88 271 ASP A C 1
ATOM 1934 O O . ASP A 1 271 ? -1.593 -5.390 4.940 1.00 88.88 271 ASP A O 1
ATOM 1938 N N . VAL A 1 272 ? -2.016 -5.766 2.767 1.00 87.94 272 VAL A N 1
ATOM 1939 C CA . VAL A 1 272 ? -1.078 -6.885 2.610 1.00 87.94 272 VAL A CA 1
ATOM 1940 C C . VAL A 1 272 ? 0.400 -6.485 2.666 1.00 87.94 272 VAL A C 1
ATOM 1942 O O . VAL A 1 272 ? 1.236 -7.375 2.851 1.00 87.94 272 VAL A O 1
ATOM 1945 N N . ASN A 1 273 ? 0.724 -5.202 2.477 1.00 90.69 273 ASN A N 1
ATOM 1946 C CA . ASN A 1 273 ? 2.060 -4.636 2.687 1.00 90.69 273 ASN A CA 1
ATOM 1947 C C . ASN A 1 273 ? 2.267 -4.232 4.160 1.00 90.69 273 ASN A C 1
ATOM 1949 O O . ASN A 1 273 ? 3.392 -4.087 4.636 1.00 90.69 273 ASN A O 1
ATOM 1953 N N . GLY A 1 274 ? 1.175 -4.126 4.919 1.00 91.94 274 GLY A N 1
ATOM 1954 C CA . GLY A 1 274 ? 1.173 -3.678 6.302 1.00 91.94 274 GLY A CA 1
ATOM 1955 C C . GLY A 1 274 ? 1.018 -2.168 6.437 1.00 91.94 274 GLY A C 1
ATOM 1956 O O . GLY A 1 274 ? 1.235 -1.656 7.539 1.00 91.94 274 GLY A O 1
ATOM 1957 N N . ASP A 1 275 ? 0.633 -1.482 5.360 1.00 93.00 275 ASP A N 1
ATOM 1958 C CA . ASP A 1 275 ? 0.220 -0.087 5.402 1.00 93.00 275 ASP A CA 1
ATOM 1959 C C . ASP A 1 275 ? -1.079 0.034 6.194 1.00 93.00 275 ASP A C 1
ATOM 1961 O O . ASP A 1 275 ? -1.943 -0.849 6.128 1.00 93.00 275 ASP A O 1
ATOM 1965 N N . THR A 1 276 ? -1.217 1.111 6.969 1.00 94.56 276 THR A N 1
ATOM 1966 C CA . THR A 1 276 ? -2.399 1.300 7.813 1.00 94.56 276 THR A CA 1
ATOM 1967 C C . THR A 1 276 ? -3.114 2.612 7.554 1.00 94.56 276 THR A C 1
ATOM 1969 O O . THR A 1 276 ? -2.495 3.657 7.341 1.00 94.56 276 THR A O 1
ATOM 1972 N N . ARG A 1 277 ? -4.445 2.566 7.658 1.00 93.88 277 ARG A N 1
ATOM 1973 C CA . ARG A 1 277 ? -5.272 3.758 7.830 1.00 93.88 277 ARG A CA 1
ATOM 1974 C C . ARG A 1 277 ? -6.131 3.615 9.077 1.00 93.88 277 ARG A C 1
ATOM 1976 O O . ARG A 1 277 ? -6.808 2.611 9.268 1.00 93.88 277 ARG A O 1
ATOM 1983 N N . THR A 1 278 ? -6.065 4.611 9.954 1.00 95.94 278 THR A N 1
ATOM 1984 C CA . THR A 1 278 ? -6.832 4.650 11.204 1.00 95.94 278 THR A CA 1
ATOM 1985 C C . THR A 1 278 ? -7.881 5.747 11.145 1.00 95.94 278 THR A C 1
ATOM 1987 O O . THR A 1 278 ? -7.515 6.898 10.944 1.00 95.94 278 THR A O 1
ATOM 1990 N N . LEU A 1 279 ? -9.145 5.430 11.406 1.00 95.69 279 LEU A N 1
ATOM 1991 C CA . LEU A 1 279 ? -10.221 6.405 11.596 1.00 95.69 279 LEU A CA 1
ATOM 1992 C C . LEU A 1 279 ? -10.737 6.317 13.036 1.00 95.69 279 LEU A C 1
ATOM 1994 O O . LEU A 1 279 ? -10.768 5.239 13.633 1.00 95.69 279 LEU A O 1
ATOM 1998 N N . HIS A 1 280 ? -11.137 7.451 13.600 1.00 95.50 280 HIS A N 1
ATOM 1999 C CA . HIS A 1 280 ? -11.801 7.512 14.896 1.00 95.50 280 HIS A CA 1
ATOM 2000 C C . HIS A 1 280 ? -13.197 8.089 14.713 1.00 95.50 280 HIS A C 1
ATOM 2002 O O . HIS A 1 280 ? -13.331 9.136 14.087 1.00 95.50 280 HIS A O 1
ATOM 2008 N N . THR A 1 281 ? -14.198 7.429 15.289 1.00 96.56 281 THR A N 1
ATOM 2009 C CA . THR A 1 281 ? -15.547 7.984 15.421 1.00 96.56 281 THR A CA 1
ATOM 2010 C C . THR A 1 281 ? -15.983 7.995 16.884 1.00 96.56 281 THR A C 1
ATOM 2012 O O . THR A 1 281 ? -15.426 7.287 17.732 1.00 96.56 281 THR A O 1
ATOM 2015 N N . ARG A 1 282 ? -16.965 8.830 17.205 1.00 97.06 282 ARG A N 1
ATOM 2016 C CA . ARG A 1 282 ? -17.664 8.854 18.493 1.00 97.06 282 ARG A CA 1
ATOM 2017 C C . ARG A 1 282 ? -19.126 8.486 18.271 1.00 97.06 282 ARG A C 1
ATOM 2019 O O . ARG A 1 282 ? -19.681 8.877 17.260 1.00 97.06 282 ARG A O 1
ATOM 2026 N N . PHE A 1 283 ? -19.743 7.795 19.220 1.00 97.81 283 PHE A N 1
ATOM 2027 C CA . PHE A 1 283 ? -21.194 7.595 19.254 1.00 97.81 283 PHE A CA 1
ATOM 2028 C C . PHE A 1 283 ? -21.682 7.559 20.708 1.00 97.81 283 PHE A C 1
ATOM 2030 O O . PHE A 1 283 ? -20.869 7.510 21.641 1.00 97.81 283 PHE A O 1
ATOM 2037 N N . THR A 1 284 ? -22.994 7.621 20.913 1.00 97.31 284 THR A N 1
ATOM 2038 C CA . THR A 1 284 ? -23.627 7.527 22.235 1.00 97.31 284 THR A CA 1
ATOM 2039 C C . THR A 1 284 ? -24.657 6.404 22.242 1.00 97.31 284 THR A C 1
ATOM 2041 O O . THR A 1 284 ? -25.415 6.264 21.293 1.00 97.31 284 THR A O 1
ATOM 2044 N N . GLU A 1 285 ? -24.666 5.610 23.306 1.00 95.44 285 GLU A N 1
ATOM 2045 C CA . GLU A 1 285 ? -25.714 4.633 23.617 1.00 95.44 285 GLU A CA 1
ATOM 2046 C C . GLU A 1 285 ? -26.728 5.279 24.566 1.00 95.44 285 GLU A C 1
ATOM 2048 O O . GLU A 1 285 ? -26.306 5.915 25.545 1.00 95.44 285 GLU A O 1
ATOM 2053 N N . ALA A 1 286 ? -28.022 5.131 24.275 1.00 90.44 286 ALA A N 1
ATOM 2054 C CA . ALA A 1 286 ? -29.118 5.776 25.002 1.00 90.44 286 ALA A CA 1
ATOM 2055 C C . ALA A 1 286 ? -30.062 4.774 25.680 1.00 90.44 286 ALA A C 1
ATOM 2057 O O . ALA A 1 286 ? -30.551 3.845 25.001 1.00 90.44 286 ALA A O 1
#